Protein 9VWB (pdb70)

Structure (mmCIF, N/CA/C/O backbone):
data_9VWB
#
_entry.id   9VWB
#
_cell.length_a   101.551
_cell.length_b   101.551
_cell.length_c   46.893
_cell.angle_alpha   90.00
_cell.angle_beta   90.00
_cell.angle_gamma   90.00
#
_symmetry.space_group_name_H-M   'P 4 21 2'
#
loop_
_entity.id
_entity.type
_entity.pdbx_description
1 polymer 'DUF3050 domain-containing protein'
2 non-polymer 'FE (III) ION'
3 non-polymer 'ACETIC ACID'
4 non-polymer 'FORMIC ACID'
5 non-polymer 'SODIUM ION'
6 water water
#
loop_
_atom_site.group_PDB
_atom_site.id
_atom_site.type_symbol
_atom_site.label_atom_id
_atom_site.label_alt_id
_atom_site.label_comp_id
_atom_site.label_asym_id
_atom_site.label_entity_id
_atom_site.label_seq_id
_atom_site.pdbx_PDB_ins_code
_atom_site.Cartn_x
_atom_site.Cartn_y
_atom_site.Cartn_z
_atom_site.occupancy
_atom_site.B_iso_or_equiv
_atom_site.auth_seq_id
_atom_site.auth_comp_id
_atom_site.auth_asym_id
_atom_site.auth_atom_id
_atom_site.pdbx_PDB_model_num
ATOM 1 N N . ASN A 1 2 ? -12.620 35.085 -13.957 1.00 65.13 2 ASN A N 1
ATOM 2 C CA . ASN A 1 2 ? -13.134 36.103 -13.002 1.00 68.69 2 ASN A CA 1
ATOM 3 C C . ASN A 1 2 ? -13.720 35.424 -11.766 1.00 70.57 2 ASN A C 1
ATOM 4 O O . ASN A 1 2 ? -13.779 36.031 -10.697 1.00 71.34 2 ASN A O 1
ATOM 9 N N . GLN A 1 3 ? -14.191 34.182 -11.929 1.00 69.60 3 GLN A N 1
ATOM 10 C CA . GLN A 1 3 ? -14.562 33.339 -10.804 1.00 68.47 3 GLN A CA 1
ATOM 11 C C . GLN A 1 3 ? -13.338 33.090 -9.914 1.00 65.20 3 GLN A C 1
ATOM 12 O O . GLN A 1 3 ? -13.437 33.156 -8.690 1.00 65.02 3 GLN A O 1
ATOM 18 N N . LEU A 1 4 ? -12.179 32.831 -10.537 1.00 58.99 4 LEU A N 1
ATOM 19 C CA . LEU A 1 4 ? -10.956 32.499 -9.815 1.00 55.85 4 LEU A CA 1
ATOM 20 C C . LEU A 1 4 ? -10.280 33.752 -9.259 1.00 55.41 4 LEU A C 1
ATOM 21 O O . LEU A 1 4 ? -9.645 33.672 -8.211 1.00 44.57 4 LEU A O 1
ATOM 26 N N . GLU A 1 5 ? -10.387 34.887 -9.973 1.00 55.67 5 GLU A N 1
ATOM 27 C CA . GLU A 1 5 ? -9.797 36.152 -9.542 1.00 55.59 5 GLU A CA 1
ATOM 28 C C . GLU A 1 5 ? -10.359 36.563 -8.177 1.00 47.62 5 GLU A C 1
ATOM 29 O O . GLU A 1 5 ? -9.609 37.086 -7.349 1.00 40.22 5 GLU A O 1
ATOM 35 N N . GLY A 1 6 ? -11.673 36.345 -7.979 1.00 42.71 6 GLY A N 1
ATOM 36 C CA . GLY A 1 6 ? -12.345 36.594 -6.713 1.00 40.54 6 GLY A CA 1
ATOM 37 C C . GLY A 1 6 ? -11.697 35.819 -5.566 1.00 43.12 6 GLY A C 1
ATOM 38 O O . GLY A 1 6 ? -11.315 36.407 -4.553 1.00 39.89 6 GLY A O 1
ATOM 39 N N . LEU A 1 7 ? -11.543 34.498 -5.760 1.00 41.86 7 LEU A N 1
ATOM 40 C CA . LEU A 1 7 ? -10.881 33.628 -4.796 1.00 39.05 7 LEU A CA 1
ATOM 41 C C . LEU A 1 7 ? -9.433 34.062 -4.556 1.00 36.97 7 LEU A C 1
ATOM 42 O O . LEU A 1 7 ? -9.012 34.100 -3.401 1.00 34.20 7 LEU A O 1
ATOM 47 N N . GLU A 1 8 ? -8.684 34.387 -5.629 1.00 36.76 8 GLU A N 1
ATOM 48 C CA . GLU A 1 8 ? -7.297 34.820 -5.523 1.00 38.63 8 GLU A CA 1
ATOM 49 C C . GLU A 1 8 ? -7.187 36.022 -4.591 1.00 39.77 8 GLU A C 1
ATOM 50 O O . GLU A 1 8 ? -6.258 36.127 -3.794 1.00 37.40 8 GLU A O 1
ATOM 56 N N . ARG A 1 9 ? -8.124 36.960 -4.729 1.00 42.74 9 ARG A N 1
ATOM 57 C CA . ARG A 1 9 ? -8.053 38.214 -3.999 1.00 45.07 9 ARG A CA 1
ATOM 58 C C . ARG A 1 9 ? -8.482 37.965 -2.553 1.00 39.27 9 ARG A C 1
ATOM 59 O O . ARG A 1 9 ? -7.898 38.494 -1.614 1.00 40.28 9 ARG A O 1
ATOM 67 N N . LYS A 1 10 ? -9.533 37.167 -2.389 1.00 36.80 10 LYS A N 1
ATOM 68 C CA . LYS A 1 10 ? -9.970 36.724 -1.080 1.00 38.46 10 LYS A CA 1
ATOM 69 C C . LYS A 1 10 ? -8.827 36.021 -0.327 1.00 36.51 10 LYS A C 1
ATOM 70 O O . LYS A 1 10 ? -8.735 36.149 0.889 1.00 32.22 10 LYS A O 1
ATOM 76 N N . ILE A 1 11 ? -7.958 35.268 -1.023 1.00 31.75 11 ILE A N 1
ATOM 77 C CA . ILE A 1 11 ? -6.868 34.569 -0.352 1.00 29.73 11 ILE A CA 1
ATOM 78 C C . ILE A 1 11 ? -5.851 35.596 0.126 1.00 28.43 11 ILE A C 1
ATOM 79 O O . ILE A 1 11 ? -5.317 35.450 1.226 1.00 25.88 11 ILE A O 1
ATOM 84 N N . GLY A 1 12 ? -5.579 36.623 -0.699 1.00 27.59 12 GLY A N 1
ATOM 85 C CA . GLY A 1 12 ? -4.696 37.713 -0.309 1.00 27.31 12 GLY A CA 1
ATOM 86 C C . GLY A 1 12 ? -5.151 38.428 0.968 1.00 28.83 12 GLY A C 1
ATOM 87 O O . GLY A 1 12 ? -4.332 38.718 1.845 1.00 28.89 12 GLY A O 1
ATOM 88 N N . GLU A 1 13 ? -6.457 38.703 1.057 1.00 31.04 13 GLU A N 1
ATOM 89 C CA . GLU A 1 13 ? -7.040 39.408 2.188 1.00 33.66 13 GLU A CA 1
ATOM 90 C C . GLU A 1 13 ? -6.970 38.551 3.446 1.00 29.09 13 GLU A C 1
ATOM 91 O O . GLU A 1 13 ? -6.533 39.033 4.486 1.00 28.60 13 GLU A O 1
ATOM 97 N N . GLN A 1 14 ? -7.393 37.289 3.346 1.00 28.50 14 GLN A N 1
ATOM 98 C CA . GLN A 1 14 ? -7.369 36.394 4.497 1.00 28.59 14 GLN A CA 1
ATOM 99 C C . GLN A 1 14 ? -5.928 36.139 4.941 1.00 25.96 14 GLN A C 1
ATOM 100 O O . GLN A 1 14 ? -5.654 36.031 6.134 1.00 23.89 14 GLN A O 1
ATOM 106 N N . HIS A 1 15 ? -5.003 36.168 3.992 1.00 24.45 15 HIS A N 1
ATOM 107 C CA . HIS A 1 15 ? -3.576 36.037 4.358 1.00 26.33 15 HIS A CA 1
ATOM 108 C C . HIS A 1 15 ? -3.191 37.201 5.282 1.00 25.88 15 HIS A C 1
ATOM 109 O O . HIS A 1 15 ? -2.605 36.949 6.330 1.00 22.59 15 HIS A O 1
ATOM 116 N N . GLU A 1 16 ? -3.513 38.432 4.881 1.00 25.84 16 GLU A N 1
ATOM 117 C CA . GLU A 1 16 ? -3.152 39.569 5.720 1.00 28.65 16 GLU A CA 1
ATOM 118 C C . GLU A 1 16 ? -3.793 39.446 7.106 1.00 26.66 16 GLU A C 1
ATOM 119 O O . GLU A 1 16 ? -3.171 39.798 8.109 1.00 23.72 16 GLU A O 1
ATOM 125 N N . ARG A 1 17 ? -5.038 38.971 7.155 1.00 25.87 17 ARG A N 1
ATOM 126 C CA . ARG A 1 17 ? -5.747 38.811 8.419 1.00 28.08 17 ARG A CA 1
ATOM 127 C C . ARG A 1 17 ? -5.057 37.780 9.321 1.00 24.25 17 ARG A C 1
ATOM 128 O O . ARG A 1 17 ? -4.890 37.991 10.511 1.00 22.86 17 ARG A O 1
ATOM 136 N N . LEU A 1 18 ? -4.566 36.692 8.740 1.00 23.45 18 LEU A N 1
ATOM 137 C CA . LEU A 1 18 ? -3.893 35.641 9.491 1.00 22.48 18 LEU A CA 1
ATOM 138 C C . LEU A 1 18 ? -2.560 36.143 10.056 1.00 22.50 18 LEU A C 1
ATOM 139 O O . LEU A 1 18 ? -2.220 35.918 11.236 1.00 20.27 18 LEU A O 1
ATOM 144 N N . ALA A 1 19 ? -1.818 36.876 9.204 1.00 23.66 19 ALA A N 1
ATOM 145 C CA . ALA A 1 19 ? -0.488 37.358 9.530 1.00 22.55 19 ALA A CA 1
ATOM 146 C C . ALA A 1 19 ? -0.556 38.344 10.695 1.00 24.64 19 ALA A C 1
ATOM 147 O O . ALA A 1 19 ? 0.425 38.473 11.439 1.00 25.99 19 ALA A O 1
ATOM 149 N N . HIS A 1 20 ? -1.724 38.984 10.868 1.00 23.90 20 HIS A N 1
ATOM 150 C CA . HIS A 1 20 ? -1.937 39.960 11.932 1.0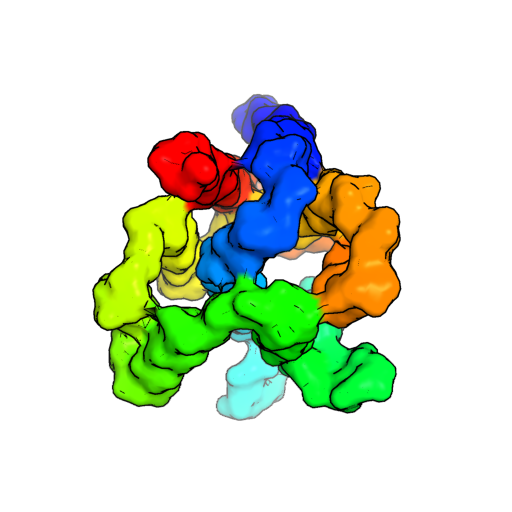0 27.77 20 HIS A CA 1
ATOM 151 C C . HIS A 1 20 ? -3.034 39.507 12.902 1.00 23.42 20 HIS A C 1
ATOM 152 O O . HIS A 1 20 ? -3.649 40.319 13.579 1.00 23.21 20 HIS A O 1
ATOM 159 N N . HIS A 1 21 ? -3.240 38.196 13.046 1.00 19.72 21 HIS A N 1
ATOM 160 C CA . HIS A 1 21 ? -4.263 37.715 13.961 1.00 16.74 21 HIS A CA 1
ATOM 161 C C . HIS A 1 21 ? -4.014 38.278 15.350 1.00 15.43 21 HIS A C 1
ATOM 162 O O . HIS A 1 21 ? -2.879 38.307 15.813 1.00 14.18 21 HIS A O 1
ATOM 169 N N . PRO A 1 22 ? -5.050 38.738 16.086 1.00 16.24 22 PRO A N 1
ATOM 170 C CA . PRO A 1 22 ? -4.817 39.287 17.429 1.00 18.27 22 PRO A CA 1
ATOM 171 C C . PRO A 1 22 ? -4.237 38.325 18.465 1.00 17.70 22 PRO A C 1
ATOM 172 O O . PRO A 1 22 ? -3.708 38.773 19.478 1.00 15.38 22 PRO A O 1
ATOM 176 N N . VAL A 1 23 ? -4.232 37.012 18.178 1.00 17.93 23 VAL A N 1
ATOM 177 C CA . VAL A 1 23 ? -3.662 36.071 19.127 1.00 17.44 23 VAL A CA 1
ATOM 178 C C . VAL A 1 23 ? -2.210 36.451 19.416 1.00 18.10 23 VAL A C 1
ATOM 179 O O . VAL A 1 23 ? -1.764 36.363 20.560 1.00 17.73 23 VAL A O 1
ATOM 183 N N . PHE A 1 24 ? -1.472 36.895 18.394 1.00 19.10 24 PHE A N 1
ATOM 184 C CA . PHE A 1 24 ? -0.024 37.014 18.471 1.00 20.79 24 PHE A CA 1
ATOM 185 C C . PHE A 1 24 ? 0.373 38.131 19.435 1.00 23.44 24 PHE A C 1
ATOM 186 O O . PHE A 1 24 ? 1.259 37.931 20.261 1.00 27.30 24 PHE A O 1
ATOM 194 N N . GLY A 1 25 ? -0.342 39.263 19.381 1.00 23.87 25 GLY A N 1
ATOM 195 C CA . GLY A 1 25 ? -0.128 40.385 20.283 1.00 23.62 25 GLY A CA 1
ATOM 196 C C . GLY A 1 25 ? -0.667 40.118 21.689 1.00 25.51 25 GLY A C 1
ATOM 197 O O . GLY A 1 25 ? -0.367 40.866 22.609 1.00 25.73 25 GLY A O 1
ATOM 198 N N . SER A 1 26 ? -1.432 39.034 21.865 1.00 24.71 26 SER A N 1
ATOM 199 C CA . SER A 1 26 ? -2.002 38.677 23.153 1.00 25.64 26 SER A CA 1
ATOM 200 C C . SER A 1 26 ? -1.158 37.643 23.901 1.00 26.01 26 SER A C 1
ATOM 201 O O . SER A 1 26 ? -1.504 37.250 24.999 1.00 28.09 26 SER A O 1
ATOM 204 N N . ILE A 1 27 ? -0.066 37.169 23.316 1.00 24.50 27 ILE A N 1
ATOM 205 C CA . ILE A 1 27 ? 0.813 36.277 24.028 1.00 28.71 27 ILE A CA 1
ATOM 206 C C . ILE A 1 27 ? 1.919 37.116 24.655 1.00 34.56 27 ILE A C 1
ATOM 207 O O . ILE A 1 27 ? 2.944 37.360 24.026 1.00 34.07 27 ILE A O 1
ATOM 212 N N . ARG A 1 28 ? 1.689 37.527 25.905 1.00 36.86 28 ARG A N 1
ATOM 213 C CA . ARG A 1 28 ? 2.510 38.532 26.558 1.00 41.78 28 ARG A CA 1
ATOM 214 C C . ARG A 1 28 ? 3.446 37.917 27.597 1.00 37.50 28 ARG A C 1
ATOM 215 O O . ARG A 1 28 ? 4.556 38.413 27.753 1.00 40.97 28 ARG A O 1
ATOM 223 N N . THR A 1 29 ? 2.995 36.871 28.306 1.00 28.59 29 THR A N 1
ATOM 224 C CA . THR A 1 29 ? 3.757 36.255 29.379 1.00 26.21 29 THR A CA 1
ATOM 225 C C . THR A 1 29 ? 4.312 34.903 28.928 1.00 22.37 29 THR A C 1
ATOM 226 O O . THR A 1 29 ? 3.809 34.276 27.998 1.00 17.83 29 THR A O 1
ATOM 230 N N . ILE A 1 30 ? 5.295 34.413 29.673 1.00 23.60 30 ILE A N 1
ATOM 231 C CA . ILE A 1 30 ? 5.834 33.082 29.451 1.00 25.43 30 ILE A CA 1
ATOM 232 C C . ILE A 1 30 ? 4.735 32.026 29.557 1.00 24.76 30 ILE A C 1
ATOM 233 O O . ILE A 1 30 ? 4.722 31.075 28.780 1.00 20.54 30 ILE A O 1
ATOM 238 N N . ASP A 1 31 ? 3.841 32.176 30.538 1.00 26.46 31 ASP A N 1
ATOM 239 C CA . ASP A 1 31 ? 2.731 31.256 30.725 1.00 29.13 31 ASP A CA 1
ATOM 240 C C . ASP A 1 31 ? 1.909 31.152 29.455 1.00 24.68 31 ASP A C 1
ATOM 241 O O . ASP A 1 31 ? 1.559 30.052 29.050 1.00 20.68 31 ASP A O 1
ATOM 246 N N . GLU A 1 32 ? 1.617 32.313 28.852 1.00 21.10 32 GLU A N 1
ATOM 247 C CA . GLU A 1 32 ? 0.814 32.360 27.648 1.00 20.70 32 GLU A CA 1
ATOM 248 C C . GLU A 1 32 ? 1.576 31.787 26.457 1.00 16.96 32 GLU A C 1
ATOM 249 O O . GLU A 1 32 ? 0.975 31.175 25.578 1.00 13.84 32 GLU A O 1
ATOM 255 N N . LEU A 1 33 ? 2.882 32.034 26.395 1.00 15.51 33 LEU A N 1
ATOM 256 C CA . LEU A 1 33 ? 3.677 31.439 25.336 1.00 14.49 33 LEU A CA 1
ATOM 257 C C . LEU A 1 33 ? 3.638 29.912 25.434 1.00 13.73 33 LEU A C 1
ATOM 258 O O . LEU A 1 33 ? 3.621 29.249 24.409 1.00 12.32 33 LEU A O 1
ATOM 263 N N . ARG A 1 34 ? 3.698 29.372 26.660 1.00 12.71 34 ARG A N 1
ATOM 264 C CA . ARG A 1 34 ? 3.643 27.940 26.856 1.00 13.61 34 ARG A CA 1
ATOM 265 C C . ARG A 1 34 ? 2.338 27.337 26.313 1.00 11.96 34 ARG A C 1
ATOM 266 O O . ARG A 1 34 ? 2.382 26.357 25.574 1.00 12.23 34 ARG A O 1
ATOM 274 N N . VAL A 1 35 ? 1.205 27.950 26.630 1.00 10.95 35 VAL A N 1
ATOM 275 C CA . VAL A 1 35 ? -0.089 27.512 26.117 1.00 11.30 35 VAL A CA 1
ATOM 276 C C . VAL A 1 35 ? -0.108 27.601 24.583 1.00 10.40 35 VAL A C 1
ATOM 277 O O . VAL A 1 35 ? -0.464 26.637 23.894 1.00 10.42 35 VAL A O 1
ATOM 281 N N . PHE A 1 36 ? 0.372 28.726 24.031 1.00 10.27 36 PHE A N 1
ATOM 282 C CA . PHE A 1 36 ? 0.502 28.873 22.583 1.00 10.71 36 PHE A CA 1
ATOM 283 C C . PHE A 1 36 ? 1.187 27.654 21.947 1.00 10.34 36 PHE A C 1
ATOM 284 O O . PHE A 1 36 ? 0.694 27.084 20.977 1.00 11.15 36 PHE A O 1
ATOM 292 N N . MET A 1 37 ? 2.361 27.295 22.460 1.00 10.36 37 MET A N 1
ATOM 293 C CA . MET A 1 37 ? 3.176 26.220 21.900 1.00 10.93 37 MET A CA 1
ATOM 294 C C . MET A 1 37 ? 2.462 24.867 22.038 1.00 11.40 37 MET A C 1
ATOM 295 O O . MET A 1 37 ? 2.575 24.015 21.160 1.00 11.50 37 MET A O 1
ATOM 300 N N . GLU A 1 38 ? 1.734 24.682 23.149 1.00 11.36 38 GLU A N 1
ATOM 301 C CA . GLU A 1 38 ? 0.983 23.464 23.427 1.00 12.52 38 GLU A CA 1
ATOM 302 C C . GLU A 1 38 ? -0.178 23.271 22.447 1.00 11.62 38 GLU A C 1
ATOM 303 O O . GLU A 1 38 ? -0.558 22.133 22.194 1.00 10.35 38 GLU A O 1
ATOM 309 N N . TRP A 1 39 ? -0.671 24.366 21.832 1.00 10.65 39 TRP A N 1
ATOM 310 C CA . TRP A 1 39 ? -1.643 24.275 20.749 1.00 9.86 39 TRP A CA 1
ATOM 311 C C . TRP A 1 39 ? -0.935 24.168 19.397 1.00 9.35 39 TRP A C 1
ATOM 312 O O . TRP A 1 39 ? -1.280 23.325 18.561 1.00 9.37 39 TRP A O 1
ATOM 323 N N . HIS A 1 40 ? 0.032 25.063 19.184 1.00 8.25 40 HIS A N 1
ATOM 324 C CA . HIS A 1 40 ? 0.690 25.211 17.898 1.00 8.38 40 HIS A CA 1
ATOM 325 C C . HIS A 1 40 ? 1.388 23.906 17.492 1.00 8.35 40 HIS A C 1
ATOM 326 O O . HIS A 1 40 ? 1.487 23.616 16.308 1.00 8.18 40 HIS A O 1
ATOM 333 N N . VAL A 1 41 ? 1.902 23.150 18.462 1.00 8.47 41 VAL A N 1
ATOM 334 C CA . VAL A 1 41 ? 2.675 21.931 18.138 1.00 9.55 41 VAL A CA 1
ATOM 335 C C . VAL A 1 41 ? 1.828 20.944 17.313 1.00 9.66 41 VAL A C 1
ATOM 336 O O . VAL A 1 41 ? 2.358 20.227 16.465 1.00 10.15 41 VAL A O 1
ATOM 340 N N . PHE A 1 42 ? 0.487 20.985 17.430 1.00 10.70 42 PHE A N 1
ATOM 341 C CA . PHE A 1 42 ? -0.336 20.075 16.649 1.00 11.00 42 PHE A CA 1
ATOM 342 C C . PHE A 1 42 ? -0.248 20.406 15.159 1.00 9.83 42 PHE A C 1
ATOM 343 O O . PHE A 1 42 ? -0.232 19.496 14.322 1.00 8.78 42 PHE A O 1
ATOM 351 N N . ALA A 1 43 ? -0.127 21.700 14.833 1.00 9.14 43 ALA A N 1
ATOM 352 C CA . ALA A 1 43 ? -0.003 22.152 13.456 1.00 8.54 43 ALA A CA 1
ATOM 353 C C . ALA A 1 43 ? 1.417 21.904 12.939 1.00 8.56 43 ALA A C 1
ATOM 354 O O . ALA A 1 43 ? 1.595 21.594 11.754 1.00 8.53 43 ALA A O 1
ATOM 356 N N . VAL A 1 44 ? 2.421 22.066 13.812 1.00 8.47 44 VAL A N 1
ATOM 357 C CA . VAL A 1 44 ? 3.785 21.744 13.430 1.00 8.71 44 VAL A CA 1
ATOM 358 C C . VAL A 1 44 ? 3.853 20.267 13.025 1.00 9.22 44 VAL A C 1
ATOM 359 O O . VAL A 1 44 ? 4.563 19.910 12.081 1.00 9.67 44 VAL A O 1
ATOM 363 N N . TRP A 1 45 ? 3.108 19.417 13.749 1.00 9.24 45 TRP A N 1
ATOM 364 C CA . TRP A 1 45 ? 3.109 17.982 13.515 1.00 9.29 45 TRP A CA 1
ATOM 365 C C . TRP A 1 45 ? 2.294 17.644 12.267 1.00 9.34 45 TRP A C 1
ATOM 366 O O . TRP A 1 45 ? 2.792 16.929 11.402 1.00 9.31 45 TRP A O 1
ATOM 377 N N . ASP A 1 46 ? 1.041 18.141 12.145 1.00 8.87 46 ASP A N 1
ATOM 378 C CA . ASP A 1 46 ? 0.183 17.705 11.061 1.00 9.03 46 ASP A CA 1
ATOM 379 C C . ASP A 1 46 ? 0.698 18.255 9.723 1.00 9.35 46 ASP A C 1
ATOM 380 O O . ASP A 1 46 ? 0.403 17.724 8.645 1.00 8.68 46 ASP A O 1
ATOM 385 N N . PHE A 1 47 ? 1.483 19.330 9.799 1.00 9.31 47 PHE A N 1
ATOM 386 C CA . PHE A 1 47 ? 2.113 19.884 8.617 1.00 9.82 47 PHE A CA 1
ATOM 387 C C . PHE A 1 47 ? 2.786 18.777 7.810 1.00 9.46 47 PHE A C 1
ATOM 388 O O . PHE A 1 47 ? 2.698 18.760 6.601 1.00 9.37 47 PHE A O 1
ATOM 396 N N . MET A 1 48 ? 3.462 17.836 8.491 1.00 9.92 48 MET A N 1
ATOM 397 C CA . MET A 1 48 ? 4.223 16.801 7.816 1.00 10.43 48 MET A CA 1
ATOM 398 C C . MET A 1 48 ? 3.332 15.821 7.042 1.00 9.94 48 MET A C 1
ATOM 399 O O . MET A 1 48 ? 3.814 15.227 6.090 1.00 9.88 48 MET A O 1
ATOM 404 N N . SER A 1 49 ? 2.041 15.692 7.382 1.00 9.21 49 SER A N 1
ATOM 405 C CA . SER A 1 49 ? 1.134 14.812 6.647 1.00 9.06 49 SER A CA 1
ATOM 406 C C . SER A 1 49 ? 0.784 15.405 5.279 1.00 9.68 49 SER A C 1
ATOM 407 O O . SER A 1 49 ? 0.687 14.678 4.282 1.00 9.71 49 SER A O 1
ATOM 410 N N . LEU A 1 50 ? 0.699 16.743 5.190 1.00 9.58 50 LEU A N 1
ATOM 411 C CA . LEU A 1 50 ? 0.549 17.420 3.915 1.00 9.87 50 LEU A CA 1
ATOM 412 C C . LEU A 1 50 ? 1.791 17.206 3.045 1.00 9.99 50 LEU A C 1
ATOM 413 O O . LEU A 1 50 ? 1.675 16.854 1.861 1.00 9.98 50 LEU A O 1
ATOM 418 N N . VAL A 1 51 ? 2.973 17.381 3.646 1.00 9.28 51 VAL A N 1
ATOM 419 C CA . VAL A 1 51 ? 4.233 17.194 2.948 1.00 9.61 51 VAL A CA 1
ATOM 420 C C . VAL A 1 51 ? 4.316 15.782 2.358 1.00 9.69 51 VAL A C 1
ATOM 421 O O . VAL A 1 51 ? 4.706 15.623 1.208 1.00 9.33 51 VAL A O 1
ATOM 425 N N . LYS A 1 52 ? 3.935 14.773 3.147 1.00 9.93 52 LYS A N 1
ATOM 426 C CA . LYS A 1 52 ? 4.127 13.383 2.764 1.00 11.77 52 LYS A CA 1
ATOM 427 C C . LYS A 1 52 ? 3.071 12.947 1.748 1.00 12.20 52 LYS A C 1
ATOM 428 O O . LYS A 1 52 ? 3.401 12.177 0.863 1.00 12.24 52 LYS A O 1
ATOM 434 N N . ARG A 1 53 ? 1.837 13.438 1.864 1.00 12.41 53 ARG A N 1
ATOM 435 C CA . ARG A 1 53 ? 0.841 13.201 0.824 1.00 12.48 53 ARG A CA 1
ATOM 436 C C . ARG A 1 53 ? 1.389 13.719 -0.506 1.00 11.98 53 ARG A C 1
ATOM 437 O O . ARG A 1 53 ? 1.316 13.033 -1.523 1.00 11.86 53 ARG A O 1
ATOM 445 N N . LEU A 1 54 ? 1.953 14.930 -0.516 1.00 12.08 54 LEU A N 1
ATOM 446 C CA . LEU A 1 54 ? 2.468 15.491 -1.762 1.00 12.52 54 LEU A CA 1
ATOM 447 C C . LEU A 1 54 ? 3.715 14.733 -2.232 1.00 12.17 54 LEU A C 1
ATOM 448 O O . LEU A 1 54 ? 3.946 14.647 -3.432 1.00 11.67 54 LEU A O 1
ATOM 453 N N . GLN A 1 55 ? 4.531 14.231 -1.301 1.00 12.61 55 GLN A N 1
ATOM 454 C CA . GLN A 1 55 ? 5.693 13.453 -1.696 1.00 12.70 55 GLN A CA 1
ATOM 455 C C . GLN A 1 55 ? 5.229 12.186 -2.421 1.00 13.33 55 GLN A C 1
ATOM 456 O O . GLN A 1 55 ? 5.806 11.813 -3.445 1.00 13.02 55 GLN A O 1
ATOM 462 N N . GLN A 1 56 ? 4.190 11.539 -1.890 1.00 13.71 56 GLN A N 1
ATOM 463 C CA . GLN A 1 56 ? 3.623 10.352 -2.512 1.00 16.36 56 GLN A CA 1
ATOM 464 C C . GLN A 1 56 ? 3.153 10.667 -3.933 1.00 15.68 56 GLN A C 1
ATOM 465 O O . GLN A 1 56 ? 3.356 9.851 -4.820 1.00 13.99 56 GLN A O 1
ATOM 471 N N . ASP A 1 57 ? 2.494 11.818 -4.126 1.00 14.35 57 ASP A N 1
ATOM 472 C CA . ASP A 1 57 ? 1.840 12.156 -5.385 1.00 15.22 57 ASP A CA 1
ATOM 473 C C . ASP A 1 57 ? 2.823 12.678 -6.441 1.00 15.00 57 ASP A C 1
ATOM 474 O O . ASP A 1 57 ? 2.602 12.418 -7.619 1.00 13.69 57 ASP A O 1
ATOM 479 N N . LEU A 1 58 ? 3.808 13.500 -6.045 1.00 13.37 58 LEU A N 1
ATOM 480 C CA . LEU A 1 58 ? 4.644 14.240 -6.983 1.00 15.43 58 LEU A CA 1
ATOM 481 C C . LEU A 1 58 ? 6.050 13.652 -7.125 1.00 13.65 58 LEU A C 1
ATOM 482 O O . LEU A 1 58 ? 6.871 14.176 -7.875 1.00 14.19 58 LEU A O 1
ATOM 487 N N . THR A 1 59 ? 6.374 12.649 -6.330 1.00 13.29 59 THR A N 1
ATOM 488 C CA . THR A 1 59 ? 7.606 11.899 -6.522 1.00 12.96 59 THR A CA 1
ATOM 489 C C . THR A 1 59 ? 7.214 10.445 -6.653 1.00 12.66 59 THR A C 1
ATOM 490 O O . THR A 1 59 ? 6.042 10.082 -6.448 1.00 11.68 59 THR A O 1
ATOM 494 N N . THR A 1 60 ? 8.200 9.611 -6.984 1.00 13.21 60 THR A N 1
ATOM 495 C CA . THR A 1 60 ? 7.922 8.193 -7.065 1.00 14.42 60 THR A CA 1
ATOM 496 C C . THR A 1 60 ? 8.517 7.531 -5.833 1.00 15.85 60 THR A C 1
ATOM 497 O O . THR A 1 60 ? 9.751 7.431 -5.697 1.00 18.97 60 THR A O 1
ATOM 501 N N . VAL A 1 61 ? 7.646 7.060 -4.949 1.00 15.38 61 VAL A N 1
ATOM 502 C CA . VAL A 1 61 ? 8.129 6.372 -3.769 1.00 17.48 61 VAL A CA 1
ATOM 503 C C . VAL A 1 61 ? 7.660 4.924 -3.824 1.00 20.17 61 VAL A C 1
ATOM 504 O O . VAL A 1 61 ? 6.952 4.462 -2.947 1.00 25.42 61 VAL A O 1
ATOM 508 N N . ALA A 1 62 ? 8.100 4.191 -4.830 1.00 19.96 62 ALA A N 1
ATOM 509 C CA . ALA A 1 62 ? 7.677 2.808 -5.001 1.00 20.84 62 ALA A CA 1
ATOM 510 C C . ALA A 1 62 ? 8.849 2.041 -5.595 1.00 19.38 62 ALA A C 1
ATOM 511 O O . ALA A 1 62 ? 9.726 2.686 -6.142 1.00 21.29 62 ALA A O 1
ATOM 513 N N . VAL A 1 63 ? 8.836 0.712 -5.431 1.00 18.25 63 VAL A N 1
ATOM 514 C CA . VAL A 1 63 ? 9.718 -0.223 -6.100 1.00 18.20 63 VAL A CA 1
ATOM 515 C C . VAL A 1 63 ? 8.881 -0.945 -7.156 1.00 17.68 63 VAL A C 1
ATOM 516 O O . VAL A 1 63 ? 7.817 -1.452 -6.832 1.00 17.75 63 VAL A O 1
ATOM 520 N N . PRO A 1 64 ? 9.270 -0.958 -8.449 1.00 15.23 64 PRO A N 1
ATOM 521 C CA . PRO A 1 64 ? 10.456 -0.249 -8.929 1.00 14.33 64 PRO A CA 1
ATOM 522 C C . PRO A 1 64 ? 10.210 1.246 -9.105 1.00 14.19 64 PRO A C 1
ATOM 523 O O . PRO A 1 64 ? 9.086 1.684 -9.361 1.00 13.05 64 PRO A O 1
ATOM 527 N N . TRP A 1 65 ? 11.291 2.021 -9.081 1.00 13.05 65 TRP A N 1
ATOM 528 C CA . TRP A 1 65 ? 11.197 3.447 -9.326 1.00 12.36 65 TRP A CA 1
ATOM 529 C C . TRP A 1 65 ? 11.159 3.722 -10.822 1.00 12.91 65 TRP A C 1
ATOM 530 O O . TRP A 1 65 ? 11.805 3.024 -11.624 1.00 13.46 65 TRP A O 1
ATOM 541 N N . VAL A 1 66 ? 10.420 4.787 -11.159 1.00 12.91 66 VAL A N 1
ATOM 542 C CA . VAL A 1 66 ? 10.422 5.415 -12.466 1.00 13.20 66 VAL A CA 1
ATOM 543 C C . VAL A 1 66 ? 10.337 6.920 -12.208 1.00 13.77 66 VAL A C 1
ATOM 544 O O . VAL A 1 66 ? 9.775 7.322 -11.184 1.00 14.86 66 VAL A O 1
ATOM 548 N N . ALA A 1 67 ? 10.876 7.728 -13.127 1.00 13.06 67 ALA A N 1
ATOM 549 C CA . ALA A 1 67 ? 11.074 9.148 -12.897 1.00 14.71 67 ALA A CA 1
ATOM 550 C C . ALA A 1 67 ? 9.695 9.809 -12.761 1.00 15.02 67 ALA A C 1
ATOM 551 O O . ALA A 1 67 ? 8.778 9.424 -13.481 1.00 13.96 67 ALA A O 1
ATOM 553 N N . PRO A 1 68 ? 9.494 10.704 -11.770 1.00 14.84 68 PRO A N 1
ATOM 554 C CA . PRO A 1 68 ? 8.298 11.551 -11.716 1.00 15.92 68 PRO A CA 1
ATOM 555 C C . PRO A 1 68 ? 8.092 12.347 -13.007 1.00 16.53 68 PRO A C 1
ATOM 556 O O . PRO A 1 68 ? 9.048 12.749 -13.677 1.00 15.36 68 PRO A O 1
ATOM 560 N N . ARG A 1 69 ? 6.829 12.613 -13.330 1.00 18.09 69 ARG A N 1
ATOM 561 C CA . ARG A 1 69 ? 6.476 13.281 -14.568 1.00 23.75 69 ARG A CA 1
ATOM 562 C C . ARG A 1 69 ? 6.973 14.721 -14.617 1.00 23.04 69 ARG A C 1
ATOM 563 O O . ARG A 1 69 ? 7.176 15.257 -15.702 1.00 23.39 69 ARG A O 1
ATOM 571 N N . ASN A 1 70 ? 7.088 15.370 -13.456 1.00 22.98 70 ASN A N 1
ATOM 572 C CA . ASN A 1 70 ? 7.486 16.764 -13.415 1.00 23.55 70 ASN A CA 1
ATOM 573 C C . ASN A 1 70 ? 8.643 16.925 -12.447 1.00 21.69 70 ASN A C 1
ATOM 574 O O . ASN A 1 70 ? 8.444 16.778 -11.241 1.00 18.23 70 ASN A O 1
ATOM 579 N N . ALA A 1 71 ? 9.811 17.282 -13.003 1.00 18.91 71 ALA A N 1
ATOM 580 C CA . ALA A 1 71 ? 11.050 17.294 -12.255 1.00 19.74 71 ALA A CA 1
ATOM 581 C C . ALA A 1 71 ? 11.120 18.518 -11.353 1.00 17.84 71 ALA A C 1
ATOM 582 O O . ALA A 1 71 ? 11.827 18.496 -10.364 1.00 16.40 71 ALA A O 1
ATOM 584 N N . ASN A 1 72 ? 10.433 19.609 -11.721 1.00 16.55 72 ASN A N 1
ATOM 585 C CA . ASN A 1 72 ? 10.540 20.819 -10.932 1.00 17.50 72 ASN A CA 1
ATOM 586 C C . ASN A 1 72 ? 9.749 20.595 -9.646 1.00 16.36 72 ASN A C 1
ATOM 587 O O . ASN A 1 72 ? 10.184 21.003 -8.567 1.00 16.30 72 ASN A O 1
ATOM 592 N N . ALA A 1 73 ? 8.602 19.930 -9.800 1.00 15.78 73 ALA A N 1
ATOM 593 C CA . ALA A 1 73 ? 7.707 19.637 -8.698 1.00 15.76 73 ALA A CA 1
ATOM 594 C C . ALA A 1 73 ? 8.342 18.620 -7.755 1.00 14.72 73 ALA A C 1
ATOM 595 O O . ALA A 1 73 ? 8.245 18.752 -6.538 1.00 11.81 73 ALA A O 1
ATOM 597 N N . SER A 1 74 ? 8.942 17.563 -8.325 1.00 14.35 74 SER A N 1
ATOM 598 C CA . SER A 1 74 ? 9.594 16.578 -7.489 1.00 14.89 74 SER A CA 1
ATOM 599 C C . SER A 1 74 ? 10.764 17.222 -6.749 1.00 13.56 74 SER A C 1
ATOM 600 O O . SER A 1 74 ? 10.997 16.965 -5.573 1.00 14.32 74 SER A O 1
ATOM 603 N N . ARG A 1 75 ? 11.530 18.069 -7.430 1.00 14.01 75 ARG A N 1
ATOM 604 C CA . ARG A 1 75 ? 12.608 18.787 -6.762 1.00 14.10 75 ARG A CA 1
ATOM 605 C C . ARG A 1 75 ? 12.103 19.579 -5.555 1.00 14.64 75 ARG A C 1
ATOM 606 O O . ARG A 1 75 ? 12.720 19.533 -4.487 1.00 11.96 75 ARG A O 1
ATOM 614 N N . LEU A 1 76 ? 11.023 20.348 -5.743 1.00 14.13 76 LEU A N 1
ATOM 615 C CA . LEU A 1 76 ? 10.586 21.241 -4.687 1.00 15.12 76 LEU A CA 1
ATOM 616 C C . LEU A 1 76 ? 10.115 20.418 -3.485 1.00 13.60 76 LEU A C 1
ATOM 617 O O . LEU A 1 76 ? 10.508 20.674 -2.354 1.00 13.24 76 LEU A O 1
ATOM 622 N N . ILE A 1 77 ? 9.351 19.352 -3.713 1.00 14.04 77 ILE A N 1
ATOM 623 C CA . ILE A 1 77 ? 8.898 18.524 -2.602 1.00 14.70 77 ILE A CA 1
ATOM 624 C C . ILE A 1 77 ? 10.071 17.824 -1.904 1.00 12.60 77 ILE A C 1
ATOM 625 O O . ILE A 1 77 ? 10.139 17.787 -0.684 1.00 11.89 77 ILE A O 1
ATOM 630 N N . ASN A 1 78 ? 10.995 17.240 -2.670 1.00 12.10 78 ASN A N 1
ATOM 631 C CA . ASN A 1 78 ? 12.138 16.565 -2.076 1.00 11.85 78 ASN A CA 1
ATOM 632 C C . ASN A 1 78 ? 12.961 17.544 -1.247 1.00 10.93 78 ASN A C 1
ATOM 633 O O . ASN A 1 78 ? 13.508 17.155 -0.212 1.00 11.04 78 ASN A O 1
ATOM 638 N N . GLU A 1 79 ? 13.053 18.811 -1.678 1.00 11.47 79 GLU A N 1
ATOM 639 C CA . GLU A 1 79 ? 13.758 19.816 -0.896 1.00 12.30 79 GLU A CA 1
ATOM 640 C C . GLU A 1 79 ? 13.056 20.017 0.444 1.00 11.60 79 GLU A C 1
ATOM 641 O O . GLU A 1 79 ? 13.694 20.136 1.489 1.00 10.64 79 GLU A O 1
ATOM 647 N N . ILE A 1 80 ? 11.722 20.142 0.412 1.00 12.16 80 ILE A N 1
ATOM 648 C CA . ILE A 1 80 ? 10.958 20.407 1.628 1.00 12.24 80 ILE A CA 1
ATOM 649 C C . ILE A 1 80 ? 11.069 19.221 2.591 1.00 11.65 80 ILE A C 1
ATOM 650 O O . ILE A 1 80 ? 11.266 19.388 3.797 1.00 11.47 80 ILE A O 1
ATOM 655 N N . VAL A 1 81 ? 10.914 18.000 2.067 1.00 11.64 81 VAL A N 1
ATOM 656 C CA . VAL A 1 81 ? 11.089 16.822 2.888 1.00 11.49 81 VAL A CA 1
ATOM 657 C C . VAL A 1 81 ? 12.459 16.854 3.589 1.00 11.42 81 VAL A C 1
ATOM 658 O O . VAL A 1 81 ? 12.560 16.648 4.805 1.00 11.10 81 VAL A O 1
ATOM 662 N N . LEU A 1 82 ? 13.536 17.083 2.842 1.00 11.92 82 LEU A N 1
ATOM 663 C CA . LEU A 1 82 ? 14.858 17.046 3.463 1.00 12.46 82 LEU A CA 1
ATOM 664 C C . LEU A 1 82 ? 14.933 18.017 4.642 1.00 12.32 82 LEU A C 1
ATOM 665 O O . LEU A 1 82 ? 15.426 17.676 5.713 1.00 11.60 82 LEU A O 1
ATOM 670 N N . GLY A 1 83 ? 14.445 19.237 4.431 1.00 12.46 83 GLY A N 1
ATOM 671 C CA . GLY A 1 83 ? 14.614 20.290 5.409 1.00 13.01 83 GLY A CA 1
ATOM 672 C C . GLY A 1 83 ? 13.626 20.224 6.569 1.00 12.66 83 GLY A C 1
ATOM 673 O O . GLY A 1 83 ? 13.861 20.896 7.561 1.00 14.16 83 GLY A O 1
ATOM 674 N N . GLU A 1 84 ? 12.526 19.458 6.438 1.00 12.17 84 GLU A N 1
ATOM 675 C CA . GLU A 1 84 ? 11.454 19.430 7.421 1.00 11.34 84 GLU A CA 1
ATOM 676 C C . GLU A 1 84 ? 11.414 18.082 8.166 1.00 11.67 84 GLU A C 1
ATOM 677 O O . GLU A 1 84 ? 11.146 18.051 9.371 1.00 11.73 84 GLU A O 1
ATOM 683 N N . GLU A 1 85 ? 11.629 16.960 7.466 1.00 11.57 85 GLU A N 1
ATOM 684 C CA . GLU A 1 85 ? 11.697 15.663 8.151 1.00 11.99 85 GLU A CA 1
ATOM 685 C C . GLU A 1 85 ? 13.058 15.478 8.845 1.00 12.01 85 GLU A C 1
ATOM 686 O O . GLU A 1 85 ? 13.182 14.715 9.810 1.00 12.68 85 GLU A O 1
ATOM 692 N N . SER A 1 86 ? 14.096 16.149 8.347 1.00 13.00 86 SER A N 1
ATOM 693 C CA . SER A 1 86 ? 15.468 15.769 8.654 1.00 13.82 86 SER A CA 1
ATOM 694 C C . SER A 1 86 ? 16.395 16.966 8.481 1.00 14.05 86 SER A C 1
ATOM 695 O O . SER A 1 86 ? 17.327 16.895 7.705 1.00 13.90 86 SER A O 1
ATOM 698 N N . ASP A 1 87 ? 16.134 18.061 9.201 1.00 15.31 87 ASP A N 1
ATOM 699 C CA . ASP A 1 87 ? 16.940 19.270 9.101 1.00 17.18 87 ASP A CA 1
ATOM 700 C C . ASP A 1 87 ? 18.310 19.081 9.778 1.00 19.41 87 ASP A C 1
ATOM 701 O O . ASP A 1 87 ? 18.464 18.240 10.664 1.00 19.55 87 ASP A O 1
ATOM 706 N N . GLU A 1 88 ? 19.296 19.898 9.362 1.00 23.77 88 GLU A N 1
ATOM 707 C CA . GLU A 1 88 ? 20.590 20.006 10.030 1.00 27.53 88 GLU A CA 1
ATOM 708 C C . GLU A 1 88 ? 20.554 21.233 10.924 1.00 28.49 88 GLU A C 1
ATOM 709 O O . GLU A 1 88 ? 20.422 22.342 10.426 1.00 32.45 88 GLU A O 1
ATOM 715 N N . THR A 1 89 ? 20.635 21.026 12.236 1.00 27.44 89 THR A N 1
ATOM 716 C CA . THR A 1 89 ? 20.669 22.132 13.174 1.00 27.93 89 THR A CA 1
ATOM 717 C C . THR A 1 89 ? 22.008 22.111 13.903 1.00 30.90 89 THR A C 1
ATOM 718 O O . THR A 1 89 ? 22.681 21.087 13.906 1.00 29.14 89 THR A O 1
ATOM 722 N N . PRO A 1 90 ? 22.415 23.218 14.563 1.00 29.86 90 PRO A N 1
ATOM 723 C CA . PRO A 1 90 ? 23.604 23.202 15.413 1.00 31.08 90 PRO A CA 1
ATOM 724 C C . PRO A 1 90 ? 23.587 22.097 16.471 1.00 31.79 90 PRO A C 1
ATOM 725 O O . PRO A 1 90 ? 24.657 21.709 16.931 1.00 29.94 90 PRO A O 1
ATOM 729 N N . ASN A 1 91 ? 22.402 21.542 16.797 1.00 32.05 91 ASN A N 1
ATOM 730 C CA . ASN A 1 91 ? 22.307 20.432 17.748 1.00 31.09 91 ASN A CA 1
ATOM 731 C C . ASN A 1 91 ? 21.987 19.087 17.091 1.00 27.53 91 ASN A C 1
ATOM 732 O O . ASN A 1 91 ? 21.497 18.180 17.771 1.00 22.63 91 ASN A O 1
ATOM 737 N N . GLY A 1 92 ? 22.303 18.950 15.800 1.00 25.96 92 GLY A N 1
ATOM 738 C CA . GLY A 1 92 ? 22.203 17.664 15.120 1.00 25.61 92 GLY A CA 1
ATOM 739 C C . GLY A 1 92 ? 21.001 17.586 14.171 1.00 24.57 92 GLY A C 1
ATOM 740 O O . GLY A 1 92 ? 20.281 18.568 13.950 1.00 24.62 92 GLY A O 1
ATOM 741 N N . HIS A 1 93 ? 20.825 16.394 13.587 1.00 21.22 93 HIS A N 1
ATOM 742 C CA . HIS A 1 93 ? 19.757 16.111 12.648 1.00 20.19 93 HIS A CA 1
ATOM 743 C C . HIS A 1 93 ? 18.462 15.825 13.406 1.00 17.88 93 HIS A C 1
ATOM 744 O O . HIS A 1 93 ? 18.448 15.038 14.338 1.00 16.00 93 HIS A O 1
ATOM 751 N N . MET A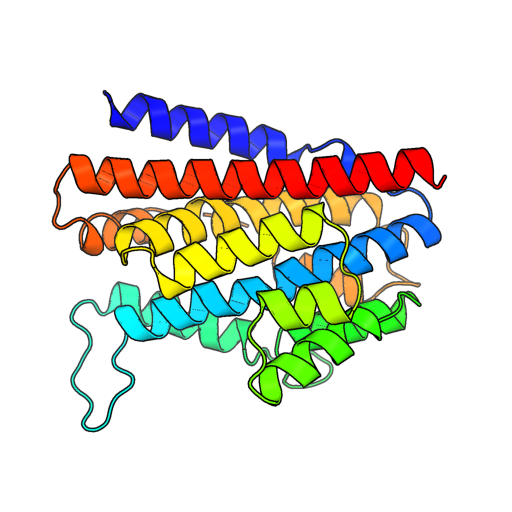 1 94 ? 17.357 16.455 12.988 1.00 15.52 94 MET A N 1
ATOM 752 C CA . MET A 1 94 ? 16.065 16.200 13.593 1.00 15.33 94 MET A CA 1
ATOM 753 C C . MET A 1 94 ? 14.977 16.791 12.693 1.00 13.24 94 MET A C 1
ATOM 754 O O . MET A 1 94 ? 15.230 17.717 11.918 1.00 12.33 94 MET A O 1
ATOM 759 N N . SER A 1 95 ? 13.776 16.228 12.806 1.00 12.32 95 SER A N 1
ATOM 760 C CA . SER A 1 95 ? 12.593 16.800 12.191 1.00 12.61 95 SER A CA 1
ATOM 761 C C . SER A 1 95 ? 12.299 18.158 12.841 1.00 12.27 95 SER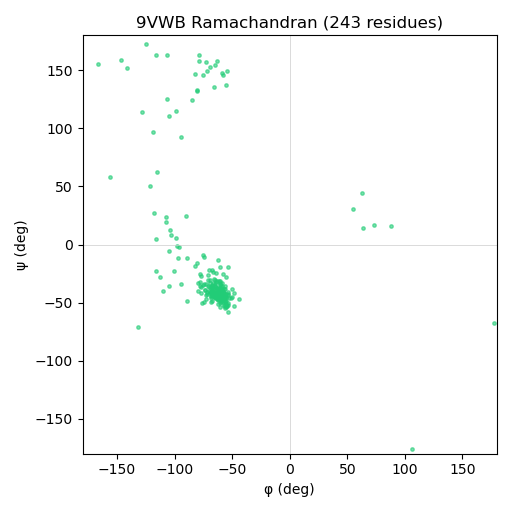 A C 1
ATOM 762 O O . SER A 1 95 ? 12.672 18.422 13.983 1.00 12.00 95 SER A O 1
ATOM 765 N N . HIS A 1 96 ? 11.621 19.032 12.109 1.00 12.15 96 HIS A N 1
ATOM 766 C CA . HIS A 1 96 ? 11.161 20.273 12.726 1.00 11.78 96 HIS A CA 1
ATOM 767 C C . HIS A 1 96 ? 10.204 20.005 13.878 1.00 11.21 96 HIS A C 1
ATOM 768 O O . HIS A 1 96 ? 10.184 20.772 14.830 1.00 11.14 96 HIS A O 1
ATOM 775 N N . TYR A 1 97 ? 9.428 18.921 13.790 1.00 11.03 97 TYR A N 1
ATOM 776 C CA . TYR A 1 97 ? 8.592 18.493 14.902 1.00 12.08 97 TYR A CA 1
ATOM 777 C C . TYR A 1 97 ? 9.463 18.311 16.154 1.00 13.00 97 TYR A C 1
ATOM 778 O O . TYR A 1 97 ? 9.190 18.911 17.200 1.00 12.24 97 TYR A O 1
ATOM 787 N N . ASP A 1 98 ? 10.535 17.502 16.057 1.00 12.49 98 ASP A N 1
ATOM 788 C CA . ASP A 1 98 ? 11.414 17.298 17.211 1.00 12.90 98 ASP A CA 1
ATOM 789 C C . ASP A 1 98 ? 12.078 18.593 17.677 1.00 12.53 98 ASP A C 1
ATOM 790 O O . ASP A 1 98 ? 12.195 18.821 18.875 1.00 11.58 98 ASP A O 1
ATOM 795 N N . LEU A 1 99 ? 12.540 19.423 16.746 1.00 12.13 99 LEU A N 1
ATOM 796 C CA . LEU A 1 99 ? 13.123 20.699 17.122 1.00 12.80 99 LEU A CA 1
ATOM 797 C C . LEU A 1 99 ? 12.092 21.487 17.939 1.00 12.41 99 LEU A C 1
ATOM 798 O O . LEU A 1 99 ? 12.436 22.103 18.935 1.00 11.14 99 LEU A O 1
ATOM 803 N N . TYR A 1 100 ? 10.819 21.453 17.520 1.00 11.92 100 TYR A N 1
ATOM 804 C CA . TYR A 1 100 ? 9.808 22.233 18.218 1.00 10.86 100 TYR A CA 1
ATOM 805 C C . TYR A 1 100 ? 9.615 21.707 19.636 1.00 11.10 100 TYR A C 1
ATOM 806 O O . TYR A 1 100 ? 9.432 22.517 20.550 1.00 11.46 100 TYR A O 1
ATOM 815 N N . LEU A 1 101 ? 9.601 20.366 19.801 1.00 11.81 101 LEU A N 1
ATOM 816 C CA . LEU A 1 101 ? 9.501 19.759 21.114 1.00 12.41 101 LEU A CA 1
ATOM 817 C C . LEU A 1 101 ? 10.656 20.227 21.987 1.00 13.04 101 LEU A C 1
ATOM 818 O O . LEU A 1 101 ? 10.454 20.510 23.161 1.00 12.20 101 LEU A O 1
ATOM 823 N N . HIS A 1 102 ? 11.876 20.259 21.438 1.00 13.63 102 HIS A N 1
ATOM 824 C CA . HIS A 1 102 ? 13.030 20.726 22.194 1.00 14.86 102 HIS A CA 1
ATOM 825 C C . HIS A 1 102 ? 12.814 22.179 22.619 1.00 13.96 102 HIS A C 1
ATOM 826 O O . HIS A 1 102 ? 13.193 22.586 23.733 1.00 12.62 102 HIS A O 1
ATOM 833 N N . ALA A 1 103 ? 12.271 22.967 21.689 1.00 12.00 103 ALA A N 1
ATOM 834 C CA . ALA A 1 103 ? 12.007 24.366 21.973 1.00 12.48 103 ALA A CA 1
ATOM 835 C C . ALA A 1 103 ? 10.956 24.492 23.094 1.00 12.59 103 ALA A C 1
ATOM 836 O O . ALA A 1 103 ? 11.123 25.337 23.987 1.00 12.04 103 ALA A O 1
ATOM 838 N N . MET A 1 104 ? 9.944 23.597 23.103 1.00 11.72 104 MET A N 1
ATOM 839 C CA . MET A 1 104 ? 8.935 23.558 24.157 1.00 11.67 104 MET A CA 1
ATOM 840 C C . MET A 1 104 ? 9.590 23.310 25.523 1.00 14.56 104 MET A C 1
ATOM 841 O O . MET A 1 104 ? 9.309 24.011 26.505 1.00 13.09 104 MET A O 1
ATOM 846 N N . ARG A 1 105 ? 10.473 22.303 25.604 1.00 16.46 105 ARG A N 1
ATOM 847 C CA . ARG A 1 105 ? 11.176 22.015 26.854 1.00 18.24 105 ARG A CA 1
ATOM 848 C C . ARG A 1 105 ? 12.069 23.188 27.257 1.00 17.86 105 ARG A C 1
ATOM 849 O O . ARG A 1 105 ? 12.199 23.484 28.430 1.00 17.85 105 ARG A O 1
ATOM 857 N N . ASP A 1 106 ? 12.695 23.857 26.301 1.00 19.01 106 ASP A N 1
ATOM 858 C CA . ASP A 1 106 ? 13.549 24.996 26.590 1.00 19.92 106 ASP A CA 1
ATOM 859 C C . ASP A 1 106 ? 12.733 26.063 27.314 1.00 24.68 106 ASP A C 1
ATOM 860 O O . ASP A 1 106 ? 13.232 26.621 28.276 1.00 26.53 106 ASP A O 1
ATOM 865 N N . VAL A 1 107 ? 11.471 26.297 26.908 1.00 22.98 107 VAL A N 1
ATOM 866 C CA . VAL A 1 107 ? 10.647 27.342 27.522 1.00 24.42 107 VAL A CA 1
ATOM 867 C C . VAL A 1 107 ? 9.859 26.822 28.735 1.00 22.25 107 VAL A C 1
ATOM 868 O O . VAL A 1 107 ? 9.247 27.614 29.461 1.00 16.93 107 VAL A O 1
ATOM 872 N N . GLY A 1 108 ? 9.818 25.498 28.928 1.00 22.08 108 GLY A N 1
ATOM 873 C CA . GLY A 1 108 ? 9.060 24.893 30.024 1.00 20.76 108 GLY A CA 1
ATOM 874 C C . GLY A 1 108 ? 7.595 24.587 29.698 1.00 20.82 108 GLY A C 1
ATOM 875 O O . GLY A 1 108 ? 6.824 24.385 30.630 1.00 19.51 108 GLY A O 1
ATOM 876 N N . ALA A 1 109 ? 7.210 24.573 28.400 1.00 19.81 109 ALA A N 1
ATOM 877 C CA . ALA A 1 109 ? 5.894 24.116 27.951 1.00 19.28 109 ALA A CA 1
ATOM 878 C C . ALA A 1 109 ? 5.819 22.584 28.010 1.00 19.19 109 ALA A C 1
ATOM 879 O O . ALA A 1 109 ? 6.815 21.921 27.782 1.00 20.10 109 ALA A O 1
ATOM 881 N N . SER A 1 110 ? 4.649 22.013 28.316 1.00 18.04 110 SER A N 1
ATOM 882 C CA . SER A 1 110 ? 4.536 20.568 28.457 1.00 18.33 110 SER A CA 1
ATOM 883 C C . SER A 1 110 ? 4.415 19.876 27.097 1.00 16.36 110 SER A C 1
ATOM 884 O O . SER A 1 110 ? 3.592 20.254 26.276 1.00 15.11 110 SER A O 1
ATOM 887 N N . THR A 1 111 ? 5.195 18.813 26.892 1.00 16.33 111 THR A N 1
ATOM 888 C CA . THR A 1 111 ? 5.162 18.043 25.655 1.00 16.81 111 THR A CA 1
ATOM 889 C C . THR A 1 111 ? 4.395 16.735 25.861 1.00 18.10 111 THR A C 1
ATOM 890 O O . THR A 1 111 ? 4.357 15.889 24.963 1.00 16.84 111 THR A O 1
ATOM 894 N N . SER A 1 112 ? 3.747 16.570 27.024 1.00 17.99 112 SER A N 1
ATOM 895 C CA . SER A 1 112 ? 3.215 15.258 27.372 1.00 20.17 112 SER A CA 1
ATOM 896 C C . SER A 1 112 ? 2.005 14.921 26.512 1.00 18.23 112 SER A C 1
ATOM 897 O O . SER A 1 112 ? 1.920 13.821 25.980 1.00 15.67 112 SER A O 1
ATOM 900 N N . ARG A 1 113 ? 1.109 15.882 26.294 1.00 17.57 113 ARG A N 1
ATOM 901 C CA . ARG A 1 113 ? -0.089 15.643 25.503 1.00 17.43 113 ARG A CA 1
ATOM 902 C C . ARG A 1 113 ? 0.242 15.312 24.038 1.00 17.57 113 ARG A C 1
ATOM 903 O O . ARG A 1 113 ? -0.342 14.376 23.470 1.00 16.21 113 ARG A O 1
ATOM 911 N N . ILE A 1 114 ? 1.187 16.045 23.422 1.00 15.08 114 ILE A N 1
ATOM 912 C CA . ILE A 1 114 ? 1.504 15.794 22.012 1.00 16.29 114 ILE A CA 1
ATOM 913 C C . ILE A 1 114 ? 2.302 14.491 21.860 1.00 15.35 114 ILE A C 1
ATOM 914 O O . ILE A 1 114 ? 2.076 13.745 20.915 1.00 15.55 114 ILE A O 1
ATOM 919 N N . GLU A 1 115 ? 3.229 14.201 22.772 1.00 17.76 115 GLU A N 1
ATOM 920 C CA . GLU A 1 115 ? 3.954 12.939 22.703 1.00 19.68 115 GLU A CA 1
ATOM 921 C C . GLU A 1 115 ? 3.034 11.726 22.840 1.00 20.01 115 GLU A C 1
ATOM 922 O O . GLU A 1 115 ? 3.224 10.721 22.142 1.00 19.09 115 GLU A O 1
ATOM 928 N N . GLU A 1 116 ? 2.052 11.807 23.736 1.00 18.78 116 GLU A N 1
ATOM 929 C CA . GLU A 1 116 ? 1.124 10.705 23.916 1.00 21.08 116 GLU A CA 1
ATOM 930 C C . GLU A 1 116 ? 0.243 10.536 22.680 1.00 20.44 116 GLU A C 1
ATOM 931 O O . GLU A 1 116 ? -0.068 9.422 22.262 1.00 19.78 116 GLU A O 1
ATOM 937 N N . MET A 1 117 ? -0.177 11.645 22.073 1.00 19.42 117 MET A N 1
ATOM 938 C CA . MET A 1 117 ? -0.957 11.571 20.853 1.00 20.74 117 MET A CA 1
ATOM 939 C C . MET A 1 117 ? -0.184 10.804 19.773 1.00 19.06 117 MET A C 1
ATOM 940 O O . MET A 1 117 ? -0.712 9.918 19.113 1.00 17.75 117 MET A O 1
ATOM 945 N N . VAL A 1 118 ? 1.067 11.191 19.566 1.00 20.03 118 VAL A N 1
ATOM 946 C CA . VAL A 1 118 ? 1.854 10.650 18.484 1.00 20.83 118 VAL A CA 1
ATOM 947 C C . VAL A 1 118 ? 2.157 9.175 18.786 1.00 23.08 118 VAL A C 1
ATOM 948 O O . VAL A 1 118 ? 2.225 8.331 17.892 1.00 20.04 118 VAL A O 1
ATOM 952 N N . SER A 1 119 ? 2.376 8.883 20.060 1.00 22.17 119 SER A N 1
ATOM 953 C CA . SER A 1 119 ? 2.639 7.518 20.487 1.00 25.86 119 SER A CA 1
ATOM 954 C C . SER A 1 119 ? 1.464 6.616 20.151 1.00 24.71 119 SER A C 1
ATOM 955 O O . SER A 1 119 ? 1.666 5.521 19.651 1.00 25.49 119 SER A O 1
ATOM 958 N N . LEU A 1 120 ? 0.234 7.099 20.382 1.00 23.25 120 LEU A N 1
ATOM 959 C CA . LEU A 1 120 ? -0.957 6.350 20.020 1.00 22.87 120 LEU A CA 1
ATOM 960 C C . LEU A 1 120 ? -1.081 6.155 18.513 1.00 24.27 120 LEU A C 1
ATOM 961 O O . LEU A 1 120 ? -1.495 5.086 18.050 1.00 27.21 120 LEU A O 1
ATOM 966 N N . VAL A 1 121 ? -0.784 7.205 17.747 1.00 22.58 121 VAL A N 1
ATOM 967 C CA . VAL A 1 121 ? -0.830 7.105 16.301 1.00 24.71 121 VAL A CA 1
ATOM 968 C C . VAL A 1 121 ? 0.135 6.013 15.845 1.00 26.47 121 VAL A C 1
ATOM 969 O O . VAL A 1 121 ? -0.218 5.209 14.982 1.00 27.08 121 VAL A O 1
ATOM 973 N N . ARG A 1 122 ? 1.333 5.985 16.438 1.00 28.56 122 ARG A N 1
ATOM 974 C CA . ARG A 1 122 ? 2.328 4.976 16.109 1.00 30.78 122 ARG A CA 1
ATOM 975 C C . ARG A 1 122 ? 1.821 3.564 16.358 1.00 33.86 122 ARG A C 1
ATOM 976 O O . ARG A 1 122 ? 2.228 2.632 15.673 1.00 38.96 122 ARG A O 1
ATOM 984 N N . SER A 1 123 ? 0.974 3.412 17.377 1.00 35.68 123 SER A N 1
ATOM 985 C CA . SER A 1 123 ? 0.385 2.136 17.714 1.00 33.94 123 SER A CA 1
ATOM 986 C C . SER A 1 123 ? -0.925 1.949 16.960 1.00 38.72 123 SER A C 1
ATOM 987 O O . SER A 1 123 ? -1.792 1.171 17.381 1.00 43.26 123 SER A O 1
ATOM 990 N N . GLY A 1 124 ? -1.044 2.642 15.823 1.00 34.38 124 GLY A N 1
ATOM 991 C CA . GLY A 1 124 ? -2.139 2.408 14.901 1.00 32.10 124 GLY A CA 1
ATOM 992 C C . GLY A 1 124 ? -3.506 2.926 15.365 1.00 31.16 124 GLY A C 1
ATOM 993 O O . GLY A 1 124 ? -4.520 2.587 14.767 1.00 30.95 124 GLY A O 1
ATOM 994 N N . PHE A 1 125 ? -3.586 3.824 16.351 1.00 30.94 125 PHE A N 1
ATOM 995 C CA . PHE A 1 125 ? -4.832 4.576 16.502 1.00 28.14 125 PHE A CA 1
ATOM 996 C C . PHE A 1 125 ? -4.989 5.591 15.376 1.00 23.94 125 PHE A C 1
ATOM 997 O O . PHE A 1 125 ? -4.008 6.071 14.820 1.00 21.89 125 PHE A O 1
ATOM 1005 N N . SER A 1 126 ? -6.244 5.869 15.021 1.00 21.25 126 SER A N 1
ATOM 1006 C CA . SER A 1 126 ? -6.590 6.946 14.119 1.00 20.61 126 SER A CA 1
ATOM 1007 C C . SER A 1 126 ? -6.174 8.267 14.766 1.00 19.43 126 SER A C 1
ATOM 1008 O O . SER A 1 126 ? -6.048 8.342 15.979 1.00 16.99 126 SER A O 1
ATOM 1011 N N . VAL A 1 127 ? -5.990 9.314 13.955 1.00 20.31 127 VAL A N 1
ATOM 1012 C CA . VAL A 1 127 ? -5.616 10.607 14.505 1.00 18.86 127 VAL A CA 1
ATOM 1013 C C . VAL A 1 127 ? -6.763 11.158 15.354 1.00 17.73 127 VAL A C 1
ATOM 1014 O O . VAL A 1 127 ? -6.519 11.676 16.433 1.00 19.19 127 VAL A O 1
ATOM 1018 N N . SER A 1 128 ? -8.002 11.023 14.880 1.00 20.12 128 SER A N 1
ATOM 1019 C CA . SER A 1 128 ? -9.189 11.448 15.615 1.00 21.31 128 SER A CA 1
ATOM 1020 C C . SER A 1 128 ? -9.246 10.840 17.010 1.00 20.05 128 SER A C 1
ATOM 1021 O O . SER A 1 128 ? -9.526 11.548 17.965 1.00 19.27 128 SER A O 1
ATOM 1024 N N . ALA A 1 129 ? -8.934 9.542 17.105 1.00 20.52 129 ALA A N 1
ATOM 1025 C CA . ALA A 1 129 ? -8.994 8.805 18.357 1.00 19.12 129 ALA A CA 1
ATOM 1026 C C . ALA A 1 129 ? -7.842 9.239 19.257 1.00 18.62 129 ALA A C 1
ATOM 1027 O O . ALA A 1 129 ? -7.995 9.431 20.466 1.00 18.82 129 ALA A O 1
ATOM 1029 N N . ALA A 1 130 ? -6.649 9.373 18.682 1.00 16.64 130 ALA A N 1
ATOM 1030 C CA . ALA A 1 130 ? -5.509 9.800 19.488 1.00 16.10 130 ALA A CA 1
ATOM 1031 C C . ALA A 1 130 ? -5.764 11.196 20.060 1.00 15.96 130 ALA A C 1
ATOM 1032 O O . ALA A 1 130 ? -5.373 11.452 21.187 1.00 16.96 130 ALA A O 1
ATOM 1034 N N . LEU A 1 131 ? -6.359 12.096 19.261 1.00 15.92 131 LEU A N 1
ATOM 1035 C CA . LEU A 1 131 ? -6.596 13.475 19.690 1.00 17.03 131 LEU A CA 1
ATOM 1036 C C . LEU A 1 131 ? -7.542 13.516 20.904 1.00 18.76 131 LEU A C 1
ATOM 1037 O O . LEU A 1 131 ? -7.334 14.270 21.860 1.00 19.02 131 LEU A O 1
ATOM 1042 N N . LYS A 1 132 ? -8.647 12.782 20.798 1.00 18.04 132 LYS A N 1
ATOM 1043 C CA . LYS A 1 132 ? -9.624 12.711 21.881 1.00 18.76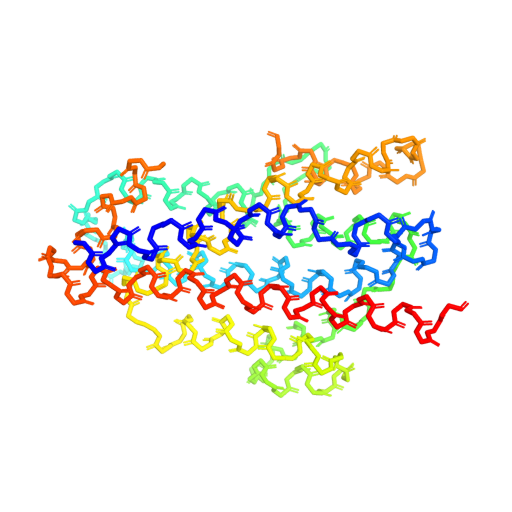 132 LYS A CA 1
ATOM 1044 C C . LYS A 1 132 ? -8.999 12.127 23.137 1.00 18.07 132 LYS A C 1
ATOM 1045 O O . LYS A 1 132 ? -9.295 12.595 24.247 1.00 17.79 132 LYS A O 1
ATOM 1051 N N . ALA A 1 133 ? -8.142 11.102 22.951 1.00 18.44 133 ALA A N 1
ATOM 1052 C CA . ALA A 1 133 ? -7.539 10.367 24.050 1.00 19.51 133 ALA A CA 1
ATOM 1053 C C . ALA A 1 133 ? -6.726 11.262 24.981 1.00 21.37 133 ALA A C 1
ATOM 1054 O O . ALA A 1 133 ? -6.646 10.969 26.176 1.00 22.23 133 ALA A O 1
ATOM 1056 N N . VAL A 1 134 ? -6.055 12.285 24.420 1.00 18.81 134 VAL A N 1
ATOM 1057 C CA . VAL A 1 134 ? -5.173 13.150 25.190 1.00 17.97 134 VAL A CA 1
ATOM 1058 C C . VAL A 1 134 ? -5.927 14.427 25.547 1.00 18.16 134 VAL A C 1
ATOM 1059 O O . VAL A 1 134 ? -5.338 15.390 26.057 1.00 18.88 134 VAL A O 1
ATOM 1063 N N . ASP A 1 135 ? -7.218 14.447 25.197 1.00 19.38 135 ASP A N 1
ATOM 1064 C CA . ASP A 1 135 ? -8.102 15.548 25.526 1.00 20.25 135 ASP A CA 1
ATOM 1065 C C . ASP A 1 135 ? -7.610 16.832 24.844 1.00 19.82 135 ASP A C 1
ATOM 1066 O O . ASP A 1 135 ? -7.562 17.903 25.466 1.00 17.08 135 ASP A O 1
ATOM 1071 N N . ALA A 1 136 ? -7.227 16.729 23.561 1.00 18.80 136 ALA A N 1
ATOM 1072 C CA . ALA A 1 136 ? -6.776 17.911 22.843 1.00 17.45 136 ALA A CA 1
ATOM 1073 C C . ALA A 1 136 ? -7.924 18.913 22.878 1.00 15.83 136 ALA A C 1
ATOM 1074 O O . ALA A 1 136 ? -9.076 18.513 22.781 1.00 15.07 136 ALA A O 1
ATOM 1076 N N . PRO A 1 137 ? -7.668 20.239 22.904 1.00 15.61 137 PRO A N 1
ATOM 1077 C CA . PRO A 1 137 ? -8.751 21.224 22.829 1.00 15.06 137 PRO A CA 1
ATOM 1078 C C . PRO A 1 137 ? -9.588 21.056 21.568 1.00 16.09 137 PRO A C 1
ATOM 1079 O O . PRO A 1 137 ? -9.079 20.645 20.512 1.00 14.37 137 PRO A O 1
ATOM 1083 N N . GLU A 1 138 ? -10.899 21.330 21.673 1.00 16.76 138 GLU A N 1
ATOM 1084 C CA . GLU A 1 138 ? -11.811 21.131 20.557 1.00 18.63 138 GLU A CA 1
ATOM 1085 C C . GLU A 1 138 ? -11.302 21.875 19.312 1.00 15.96 138 GLU A C 1
ATOM 1086 O O . GLU A 1 138 ? -11.442 21.363 18.212 1.00 16.09 138 GLU A O 1
ATOM 1092 N N . PRO A 1 139 ? -10.788 23.133 19.386 1.00 14.89 139 PRO A N 1
ATOM 1093 C CA . PRO A 1 139 ? -10.304 23.817 18.185 1.00 14.24 139 PRO A CA 1
ATOM 1094 C C . PRO A 1 139 ? -9.079 23.137 17.561 1.00 14.33 139 PRO A C 1
ATOM 1095 O O . PRO A 1 139 ? -8.916 23.183 16.341 1.00 14.35 139 PRO A O 1
ATOM 1099 N N . VAL A 1 140 ? -8.220 22.553 18.412 1.00 13.43 140 VAL A N 1
ATOM 1100 C CA . VAL A 1 140 ? -7.134 21.717 17.932 1.00 14.11 140 VAL A CA 1
ATOM 1101 C C . VAL A 1 140 ? -7.665 20.502 17.173 1.00 13.55 140 VAL A C 1
ATOM 1102 O O . VAL A 1 140 ? -7.199 20.216 16.068 1.00 13.23 140 VAL A O 1
ATOM 1106 N N . ILE A 1 141 ? -8.736 19.890 17.668 1.00 13.61 141 ILE A N 1
ATOM 1107 C CA . ILE A 1 141 ? -9.287 18.705 17.012 1.00 13.90 141 ILE A CA 1
ATOM 1108 C C . ILE A 1 141 ? -9.817 19.068 15.632 1.00 13.83 141 ILE A C 1
ATOM 1109 O O . ILE A 1 141 ? -9.583 18.366 14.648 1.00 14.16 141 ILE A O 1
ATOM 1114 N N . ARG A 1 142 ? -10.553 20.176 15.542 1.00 13.67 142 ARG A N 1
ATOM 1115 C CA . ARG A 1 142 ? -11.139 20.552 14.276 1.00 13.75 142 ARG A CA 1
ATOM 1116 C C . ARG A 1 142 ? -10.021 20.834 13.265 1.00 13.14 142 ARG A C 1
ATOM 1117 O O . ARG A 1 142 ? -10.090 20.417 12.111 1.00 12.42 142 ARG A O 1
ATOM 1125 N N . PHE A 1 143 ? -8.978 21.548 13.716 1.00 11.91 143 PHE A N 1
ATOM 1126 C CA . PHE A 1 143 ? -7.895 21.927 12.835 1.00 11.20 143 PHE A CA 1
ATOM 1127 C C . PHE A 1 143 ? -7.210 20.683 12.247 1.00 11.11 143 PHE A C 1
ATOM 1128 O O . PHE A 1 143 ? -7.089 20.548 11.017 1.00 10.04 143 PHE A O 1
ATOM 1136 N N . VAL A 1 144 ? -6.787 19.788 13.128 1.00 10.99 144 VAL A N 1
ATOM 1137 C CA . VAL A 1 144 ? -6.003 18.618 12.768 1.00 11.05 144 VAL A CA 1
ATOM 1138 C C . VAL A 1 144 ? -6.845 17.638 11.956 1.00 12.46 144 VAL A C 1
ATOM 1139 O O . VAL A 1 144 ? -6.361 17.061 10.973 1.00 11.04 144 VAL A O 1
ATOM 1143 N N . GLU A 1 145 ? -8.129 17.498 12.325 1.00 13.57 145 GLU A N 1
ATOM 1144 C CA . GLU A 1 145 ? -9.038 16.675 11.548 1.00 13.14 145 GLU A CA 1
ATOM 1145 C C . GLU A 1 145 ? -9.181 17.260 10.137 1.00 12.79 145 GLU A C 1
ATOM 1146 O O . GLU A 1 145 ? -9.281 16.495 9.174 1.00 11.85 145 GLU A O 1
ATOM 1152 N N . ALA A 1 146 ? -9.209 18.593 9.983 1.00 11.94 146 ALA A N 1
ATOM 1153 C CA . ALA A 1 146 ? -9.326 19.177 8.651 1.00 11.39 146 ALA A CA 1
ATOM 1154 C C . ALA A 1 146 ? -8.070 18.896 7.833 1.00 11.46 146 ALA A C 1
ATOM 1155 O O . ALA A 1 146 ? -8.175 18.614 6.644 1.00 11.08 146 ALA A O 1
ATOM 1157 N N . THR A 1 147 ? -6.887 19.054 8.432 1.00 11.41 147 THR A N 1
ATOM 1158 C CA . THR A 1 147 ? -5.653 18.681 7.745 1.00 11.87 147 THR A CA 1
ATOM 1159 C C . THR A 1 147 ? -5.723 17.222 7.265 1.00 13.57 147 THR A C 1
ATOM 1160 O O . THR A 1 147 ? -5.474 16.924 6.098 1.00 13.13 147 THR A O 1
ATOM 1164 N N . MET A 1 148 ? -6.039 16.305 8.185 1.00 15.46 148 MET A N 1
ATOM 1165 C CA . MET A 1 148 ? -6.050 14.882 7.889 1.00 16.77 148 MET A CA 1
ATOM 1166 C C . MET A 1 148 ? -7.049 14.565 6.784 1.00 16.32 148 MET A C 1
ATOM 1167 O O . MET A 1 148 ? -6.787 13.692 5.970 1.00 16.62 148 MET A O 1
ATOM 1172 N N . ALA A 1 149 ? -8.191 15.246 6.762 1.00 15.86 149 ALA A N 1
ATOM 1173 C CA . ALA A 1 149 ? -9.200 14.969 5.754 1.00 16.05 149 ALA A CA 1
ATOM 1174 C C . ALA A 1 149 ? -8.675 15.385 4.371 1.00 15.50 149 ALA A C 1
ATOM 1175 O O . ALA A 1 149 ? -8.908 14.699 3.378 1.00 16.00 149 ALA A O 1
ATOM 1177 N N . ALA A 1 150 ? -7.975 16.516 4.293 1.00 14.83 150 ALA A N 1
ATOM 1178 C CA . ALA A 1 150 ? -7.307 16.898 3.049 1.00 14.34 150 ALA A CA 1
ATOM 1179 C C . ALA A 1 150 ? -6.320 15.818 2.609 1.00 14.09 150 ALA A C 1
ATOM 1180 O O . ALA A 1 150 ? -6.327 15.408 1.440 1.00 14.25 150 ALA A O 1
ATOM 1182 N N . CYS A 1 151 ? -5.495 15.349 3.556 1.00 14.21 151 CYS A N 1
ATOM 1183 C CA . CYS A 1 151 ? -4.414 14.430 3.255 1.00 14.98 151 CYS A CA 1
ATOM 1184 C C . CYS A 1 151 ? -4.926 13.064 2.823 1.00 16.41 151 CYS A C 1
ATOM 1185 O O . CYS A 1 151 ? -4.274 12.378 2.022 1.00 14.93 151 CYS A O 1
ATOM 1188 N N . THR A 1 152 ? -6.041 12.634 3.420 1.00 17.55 152 THR A N 1
ATOM 1189 C CA . THR A 1 152 ? -6.511 11.279 3.163 1.00 19.27 152 THR A CA 1
ATOM 1190 C C . THR A 1 152 ? -7.535 11.295 2.027 1.00 18.33 152 THR A C 1
ATOM 1191 O O . THR A 1 152 ? -7.606 10.359 1.249 1.00 18.95 152 THR A O 1
ATOM 1195 N N . SER A 1 153 ? -8.337 12.353 1.930 1.00 19.54 153 SER A N 1
ATOM 1196 C CA . SER A 1 153 ? -9.479 12.321 1.035 1.00 20.39 153 SER A CA 1
ATOM 1197 C C . SER A 1 153 ? -9.393 13.332 -0.091 1.00 19.28 153 SER A C 1
ATOM 1198 O O . SER A 1 153 ? -10.118 13.177 -1.054 1.00 16.49 153 SER A O 1
ATOM 1201 N N . GLY A 1 154 ? -8.607 14.407 0.066 1.00 17.84 154 GLY A N 1
ATOM 1202 C CA . GLY A 1 154 ? -8.535 15.442 -0.954 1.00 17.32 154 GLY A CA 1
ATOM 1203 C C . GLY A 1 154 ? -7.837 14.965 -2.226 1.00 16.40 154 GLY A C 1
ATOM 1204 O O . GLY A 1 154 ? -7.039 14.035 -2.209 1.00 15.94 154 GLY A O 1
ATOM 1205 N N . ALA A 1 155 ? -8.186 15.562 -3.359 1.00 16.75 155 ALA A N 1
ATOM 1206 C CA . ALA A 1 155 ? -7.466 15.257 -4.581 1.00 16.08 155 ALA A CA 1
ATOM 1207 C C . ALA A 1 155 ? -6.158 16.040 -4.554 1.00 15.73 155 ALA A C 1
ATOM 1208 O O . ALA A 1 155 ? -6.028 17.007 -3.810 1.00 14.37 155 ALA A O 1
ATOM 1210 N N . THR A 1 156 ? -5.202 15.648 -5.399 1.00 15.88 156 THR A N 1
ATOM 1211 C CA . THR A 1 156 ? -3.888 16.254 -5.365 1.00 14.55 156 THR A CA 1
ATOM 1212 C C . THR A 1 156 ? -3.988 17.772 -5.472 1.00 13.40 156 THR A C 1
ATOM 1213 O O . THR A 1 156 ? -3.327 18.480 -4.721 1.00 11.28 156 THR A O 1
ATOM 1217 N N . HIS A 1 157 ? -4.873 18.286 -6.328 1.00 13.50 157 HIS A N 1
ATOM 1218 C CA . HIS A 1 157 ? -4.892 19.718 -6.551 1.00 13.36 157 HIS A CA 1
ATOM 1219 C C . HIS A 1 157 ? -5.395 20.450 -5.315 1.00 12.88 157 HIS A C 1
ATOM 1220 O O . HIS A 1 157 ? -4.948 21.559 -5.086 1.00 11.95 157 HIS A O 1
ATOM 1227 N N . GLN A 1 158 ? -6.279 19.826 -4.514 1.00 14.01 158 GLN A N 1
ATOM 1228 C CA . GLN A 1 158 ? -6.761 20.404 -3.254 1.00 13.29 158 GLN A CA 1
ATOM 1229 C C . GLN A 1 158 ? -5.669 20.389 -2.179 1.00 12.06 158 GLN A C 1
ATOM 1230 O O . GLN A 1 158 ? -5.471 21.366 -1.475 1.00 12.58 158 GLN A O 1
ATOM 1236 N N . VAL A 1 159 ? -4.908 19.305 -2.089 1.00 11.79 159 VAL A N 1
ATOM 1237 C CA . VAL A 1 159 ? -3.816 19.228 -1.128 1.00 11.94 159 VAL A CA 1
ATOM 1238 C C . VAL A 1 159 ? -2.783 20.315 -1.419 1.00 11.36 159 VAL A C 1
ATOM 1239 O O . VAL A 1 159 ? -2.256 20.912 -0.493 1.00 11.43 159 VAL A O 1
ATOM 1243 N N . LEU A 1 160 ? -2.439 20.498 -2.707 1.00 11.00 160 LEU A N 1
ATOM 1244 C CA . LEU A 1 160 ? -1.555 21.569 -3.144 1.00 11.55 160 LEU A CA 1
ATOM 1245 C C . LEU A 1 160 ? -2.095 22.949 -2.754 1.00 11.40 160 LEU A C 1
ATOM 1246 O O . LEU A 1 160 ? -1.357 23.823 -2.300 1.00 12.83 160 LEU A O 1
ATOM 1251 N N . GLY A 1 161 ? -3.371 23.203 -2.989 1.00 11.34 161 GLY A N 1
ATOM 1252 C CA . GLY A 1 161 ? -3.940 24.482 -2.581 1.00 11.07 161 GLY A CA 1
ATOM 1253 C C . GLY A 1 161 ? -3.853 24.705 -1.077 1.00 10.83 161 GLY A C 1
ATOM 1254 O O . GLY A 1 161 ? -3.510 25.795 -0.617 1.00 11.81 161 GLY A O 1
ATOM 1255 N N . ASN A 1 162 ? -4.219 23.676 -0.314 1.00 10.59 162 ASN A N 1
ATOM 1256 C CA . ASN A 1 162 ? -4.178 23.710 1.138 1.00 10.99 162 ASN A CA 1
ATOM 1257 C C . ASN A 1 162 ? -2.752 24.034 1.575 1.00 11.21 162 ASN A C 1
ATOM 1258 O O . ASN A 1 162 ? -2.505 24.943 2.365 1.00 10.86 162 ASN A O 1
ATOM 1263 N N . PHE A 1 163 ? -1.814 23.243 1.060 1.00 11.19 163 PHE A N 1
ATOM 1264 C CA . PHE A 1 163 ? -0.423 23.356 1.463 1.00 11.48 163 PHE A CA 1
ATOM 1265 C C . PHE A 1 163 ? 0.164 24.717 1.106 1.00 11.92 163 PHE A C 1
ATOM 1266 O O . PHE A 1 163 ? 0.826 25.332 1.934 1.00 10.50 163 PHE A O 1
ATOM 1274 N N . PHE A 1 164 ? 0.020 25.151 -0.150 1.00 12.93 164 PHE A N 1
ATOM 1275 C CA . PHE A 1 164 ? 0.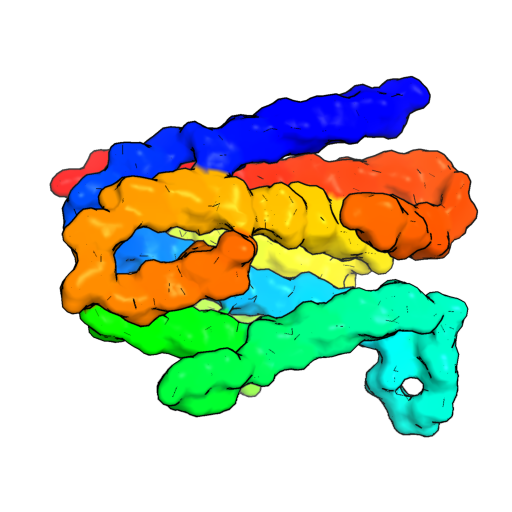704 26.373 -0.544 1.00 15.68 164 PHE A CA 1
ATOM 1276 C C . PHE A 1 164 ? -0.020 27.580 0.071 1.00 17.31 164 PHE A C 1
ATOM 1277 O O . PHE A 1 164 ? 0.619 28.363 0.775 1.00 17.11 164 PHE A O 1
ATOM 1285 N N . TYR A 1 165 ? -1.346 27.660 -0.087 1.00 17.16 165 TYR A N 1
ATOM 1286 C CA . TYR A 1 165 ? -2.092 28.846 0.349 1.00 18.73 165 TYR A CA 1
ATOM 1287 C C . TYR A 1 165 ? -2.311 28.858 1.853 1.00 17.96 165 TYR A C 1
ATOM 1288 O O . TYR A 1 165 ? -2.292 29.921 2.469 1.00 18.39 165 TYR A O 1
ATOM 1297 N N . GLY A 1 166 ? -2.449 27.675 2.446 1.00 16.77 166 GLY A N 1
ATOM 1298 C CA . GLY A 1 166 ? -2.777 27.563 3.857 1.00 18.21 166 GLY A CA 1
ATOM 1299 C C . GLY A 1 166 ? -1.576 27.337 4.770 1.00 17.90 166 GLY A C 1
ATOM 1300 O O . GLY A 1 166 ? -1.734 27.421 5.982 1.00 18.53 166 GLY A O 1
ATOM 1301 N N . ARG A 1 167 ? -0.399 27.030 4.206 1.00 16.77 167 ARG A N 1
ATOM 1302 C CA . ARG A 1 167 ? 0.762 26.748 5.032 1.00 15.47 167 ARG A CA 1
ATOM 1303 C C . ARG A 1 167 ? 1.981 27.509 4.583 1.00 15.81 167 ARG A C 1
ATOM 1304 O O . ARG A 1 167 ? 2.447 28.403 5.262 1.00 19.17 167 ARG A O 1
ATOM 1312 N N . GLU A 1 168 ? 2.532 27.124 3.445 1.00 18.39 168 GLU A N 1
ATOM 1313 C CA . GLU A 1 168 ? 3.830 27.631 3.049 1.00 18.45 168 GLU A CA 1
ATOM 1314 C C . GLU A 1 168 ? 3.787 29.128 2.828 1.00 19.43 168 GLU A C 1
ATOM 1315 O O . GLU A 1 168 ? 4.779 29.801 3.059 1.00 20.52 168 GLU A O 1
ATOM 1321 N N . ASN A 1 169 ? 2.649 29.642 2.376 1.00 19.56 169 ASN A N 1
ATOM 1322 C CA . ASN A 1 169 ? 2.553 31.045 2.015 1.00 22.92 169 ASN A CA 1
ATOM 1323 C C . ASN A 1 169 ? 2.309 31.908 3.251 1.00 20.34 169 ASN A C 1
ATOM 1324 O O . ASN A 1 169 ? 2.435 33.122 3.164 1.00 20.58 169 ASN A O 1
ATOM 1329 N N . VAL A 1 170 ? 1.846 31.308 4.355 1.00 17.46 170 VAL A N 1
ATOM 1330 C CA . VAL A 1 170 ? 1.427 32.096 5.502 1.00 16.51 170 VAL A CA 1
ATOM 1331 C C . VAL A 1 170 ? 2.346 31.894 6.713 1.00 14.60 170 VAL A C 1
ATOM 1332 O O . VAL A 1 170 ? 2.413 32.758 7.581 1.00 13.38 170 VAL A O 1
ATOM 1336 N N . ILE A 1 171 ? 2.987 30.734 6.835 1.00 12.90 171 ILE A N 1
ATOM 1337 C CA . ILE A 1 171 ? 3.828 30.464 7.996 1.00 13.38 171 ILE A CA 1
ATOM 1338 C C . ILE A 1 171 ? 4.882 31.564 8.220 1.00 13.18 171 ILE A C 1
ATOM 1339 O O . ILE A 1 171 ? 4.987 32.110 9.324 1.00 12.90 171 ILE A O 1
ATOM 1344 N N . PRO A 1 172 ? 5.702 31.942 7.211 1.00 14.54 172 PRO A N 1
ATOM 1345 C CA . PRO A 1 172 ? 6.735 32.965 7.411 1.00 15.22 172 PRO A CA 1
ATOM 1346 C C . PRO A 1 172 ? 6.152 34.244 8.021 1.00 15.34 172 PRO A C 1
ATOM 1347 O O . PRO A 1 172 ? 6.713 34.775 8.963 1.00 15.06 172 PRO A O 1
ATOM 1351 N N . ASP A 1 173 ? 5.021 34.737 7.508 1.00 16.16 173 ASP A N 1
ATOM 1352 C CA . ASP A 1 173 ? 4.465 36.001 7.988 1.00 18.18 173 ASP A CA 1
ATOM 1353 C C . ASP A 1 173 ? 3.965 35.851 9.429 1.00 17.66 173 ASP A C 1
ATOM 1354 O O . ASP A 1 173 ? 4.262 36.683 10.292 1.00 18.97 173 ASP A O 1
ATOM 1359 N N . MET A 1 174 ? 3.236 34.761 9.698 1.00 16.69 174 MET A N 1
ATOM 1360 C CA . MET A 1 174 ? 2.790 34.430 11.049 1.00 16.56 174 MET A CA 1
ATOM 1361 C C . MET A 1 174 ? 3.993 34.330 11.991 1.00 16.21 174 MET A C 1
ATOM 1362 O O . MET A 1 174 ? 3.975 34.901 13.071 1.00 18.02 174 MET A O 1
ATOM 1367 N N . PHE A 1 175 ? 5.030 33.600 11.592 1.00 16.60 175 PHE A N 1
ATOM 1368 C CA . PHE A 1 175 ? 6.175 33.373 12.464 1.00 17.59 175 PHE A CA 1
ATOM 1369 C C . PHE A 1 175 ? 6.905 34.692 12.750 1.00 17.54 175 PHE A C 1
ATOM 1370 O O . PHE A 1 175 ? 7.380 34.885 13.868 1.00 16.06 175 PHE A O 1
ATOM 1378 N N . ARG A 1 176 ? 6.968 35.592 11.761 1.00 18.96 176 ARG A N 1
ATOM 1379 C CA . ARG A 1 176 ? 7.614 36.892 11.912 1.00 20.11 176 ARG A CA 1
ATOM 1380 C C . ARG A 1 176 ? 6.899 37.751 12.938 1.00 18.38 176 ARG A C 1
ATOM 1381 O O . ARG A 1 176 ? 7.548 38.413 13.743 1.00 18.37 176 ARG A O 1
ATOM 1389 N N . THR A 1 177 ? 5.559 37.764 12.865 1.00 19.07 177 THR A N 1
ATOM 1390 C CA . THR A 1 177 ? 4.738 38.514 13.809 1.00 18.23 177 THR A CA 1
ATOM 1391 C C . THR A 1 177 ? 5.038 38.071 15.240 1.00 17.30 177 THR A C 1
ATOM 1392 O O . THR A 1 177 ? 5.227 38.887 16.129 1.00 17.37 177 THR A O 1
ATOM 1396 N N . LEU A 1 178 ? 5.107 36.764 15.456 1.00 17.65 178 LEU A N 1
ATOM 1397 C CA . LEU A 1 178 ? 5.313 36.213 16.784 1.00 17.84 178 LEU A CA 1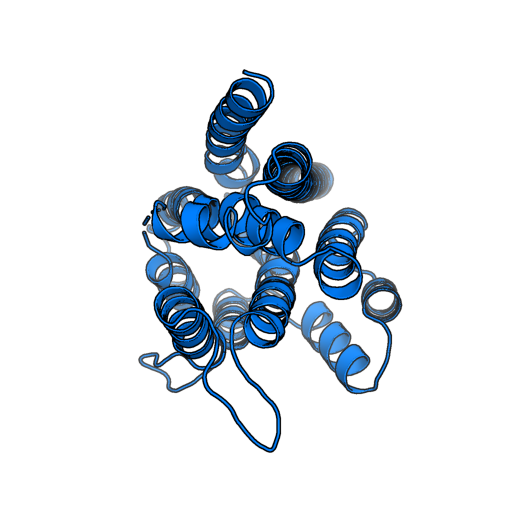
ATOM 1398 C C . LEU A 1 178 ? 6.754 36.446 17.242 1.00 18.63 178 LEU A C 1
ATOM 1399 O O . LEU A 1 178 ? 6.988 36.855 18.365 1.00 17.04 178 LEU A O 1
ATOM 1404 N N . LEU A 1 179 ? 7.721 36.159 16.371 1.00 19.46 179 LEU A N 1
ATOM 1405 C CA . LEU A 1 179 ? 9.125 36.431 16.646 1.00 19.76 179 LEU A CA 1
ATOM 1406 C C . LEU A 1 179 ? 9.350 37.870 17.110 1.00 18.93 179 LEU A C 1
ATOM 1407 O O . LEU A 1 179 ? 10.061 38.105 18.078 1.00 19.89 179 LEU A O 1
ATOM 1412 N N . ASP A 1 180 ? 8.750 38.840 16.431 1.00 19.18 180 ASP A N 1
ATOM 1413 C CA . ASP A 1 180 ? 8.997 40.237 16.738 1.00 21.40 180 ASP A CA 1
ATOM 1414 C C . ASP A 1 180 ? 8.596 40.572 18.169 1.00 24.03 180 ASP A C 1
ATOM 1415 O O . ASP A 1 180 ? 9.217 41.451 18.753 1.00 24.88 180 ASP A O 1
ATOM 1420 N N . GLU A 1 181 ? 7.566 39.889 18.699 1.00 24.59 181 GLU A N 1
ATOM 1421 C CA . GLU A 1 181 ? 7.141 40.034 20.082 1.00 27.81 181 GLU A CA 1
ATOM 1422 C C . GLU A 1 181 ? 8.127 39.421 21.078 1.00 23.39 181 GLU A C 1
ATOM 1423 O O . GLU A 1 181 ? 8.194 39.883 22.214 1.00 24.48 181 GLU A O 1
ATOM 1429 N N . TRP A 1 182 ? 8.845 38.366 20.671 1.00 21.31 182 TRP A N 1
ATOM 1430 C CA . TRP A 1 182 ? 9.597 37.533 21.592 1.00 20.40 182 TRP A CA 1
ATOM 1431 C C . TRP A 1 182 ? 11.105 37.590 21.351 1.00 19.20 182 TRP A C 1
ATOM 1432 O O . TRP A 1 182 ? 11.857 36.944 22.065 1.00 18.15 182 TRP A O 1
ATOM 1443 N N . LYS A 1 183 ? 11.580 38.431 20.428 1.00 18.22 183 LYS A N 1
ATOM 1444 C CA . LYS A 1 183 ? 13.023 38.527 20.198 1.00 20.10 183 LYS A CA 1
ATOM 1445 C C . LYS A 1 183 ? 13.755 38.953 21.470 1.00 19.26 183 LYS A C 1
ATOM 1446 O O . LYS A 1 183 ? 14.893 38.532 21.710 1.00 19.83 183 LYS A O 1
ATOM 1452 N N . ILE A 1 184 ? 13.108 39.847 22.231 1.00 20.93 184 ILE A N 1
ATOM 1453 C CA . ILE A 1 184 ? 13.654 40.409 23.460 1.00 22.82 184 ILE A CA 1
ATOM 1454 C C . ILE A 1 184 ? 13.939 39.317 24.496 1.00 22.60 184 ILE A C 1
ATOM 1455 O O . ILE A 1 184 ? 14.764 39.547 25.373 1.00 22.55 184 ILE A O 1
ATOM 1460 N N . GLU A 1 185 ? 13.327 38.126 24.358 1.00 22.14 185 GLU A N 1
ATOM 1461 C CA . GLU A 1 185 ? 13.524 37.043 25.311 1.00 22.57 185 GLU A CA 1
ATOM 1462 C C . GLU A 1 185 ? 14.441 35.963 24.762 1.00 22.01 185 GLU A C 1
ATOM 1463 O O . GLU A 1 185 ? 14.560 34.908 25.377 1.00 19.63 185 GLU A O 1
ATOM 1469 N N . ARG A 1 186 ? 15.132 36.224 23.648 1.00 21.26 186 ARG A N 1
ATOM 1470 C CA . ARG A 1 186 ? 15.927 35.188 23.014 1.00 22.55 186 ARG A CA 1
ATOM 1471 C C . ARG A 1 186 ? 16.839 34.481 24.016 1.00 22.46 186 ARG A C 1
ATOM 1472 O O . ARG A 1 186 ? 17.040 33.271 23.882 1.00 22.20 186 ARG A O 1
ATOM 1480 N N . SER A 1 187 ? 17.421 35.234 24.973 1.00 24.44 187 SER A N 1
ATOM 1481 C CA A SER A 1 187 ? 18.423 34.654 25.858 0.50 25.43 187 SER A CA 1
ATOM 1482 C CA B SER A 1 187 ? 18.382 34.723 25.950 0.50 25.00 187 SER A CA 1
ATOM 1483 C C . SER A 1 187 ? 17.831 33.510 26.686 1.00 25.14 187 SER A C 1
ATOM 1484 O O . SER A 1 187 ? 18.566 32.590 27.023 1.00 27.52 187 SER A O 1
ATOM 1489 N N . SER A 1 188 ? 16.533 33.570 26.988 1.00 26.91 188 SER A N 1
ATOM 1490 C CA . SER A 1 188 ? 15.879 32.550 27.788 1.00 32.96 188 SER A CA 1
ATOM 1491 C C . SER A 1 188 ? 15.098 31.559 26.916 1.00 32.96 188 SER A C 1
ATOM 1492 O O . SER A 1 188 ? 14.879 30.443 27.374 1.00 37.98 188 SER A O 1
ATOM 1495 N N . ILE A 1 189 ? 14.694 31.933 25.683 1.00 28.23 189 ILE A N 1
ATOM 1496 C CA . ILE A 1 189 ? 14.009 30.996 24.799 1.00 25.48 189 ILE A CA 1
ATOM 1497 C C . ILE A 1 189 ? 14.765 30.807 23.485 1.00 21.12 189 ILE A C 1
ATOM 1498 O O . ILE A 1 189 ? 14.165 30.894 22.422 1.00 18.18 189 ILE A O 1
ATOM 1503 N N . PRO A 1 190 ? 16.087 30.512 23.472 1.00 19.45 190 PRO A N 1
ATOM 1504 C CA . PRO A 1 190 ? 16.849 30.540 22.219 1.00 19.82 190 PRO A CA 1
ATOM 1505 C C . PRO A 1 190 ? 16.418 29.533 21.160 1.00 18.62 190 PRO A C 1
ATOM 1506 O O . PRO A 1 190 ? 16.543 29.807 19.981 1.00 18.11 190 PRO A O 1
ATOM 1510 N N . LEU A 1 191 ? 15.906 28.361 21.550 1.00 18.40 191 LEU A N 1
ATOM 1511 C CA . LEU A 1 191 ? 15.551 27.350 20.561 1.00 18.76 191 LEU A CA 1
ATOM 1512 C C . LEU A 1 191 ? 14.266 27.754 19.847 1.00 16.87 191 LEU A C 1
ATOM 1513 O O . LEU A 1 191 ? 14.106 27.399 18.690 1.00 15.29 191 LEU A O 1
ATOM 1518 N N . LEU A 1 192 ? 13.318 28.417 20.536 1.00 17.18 192 LEU A N 1
ATOM 1519 C CA . LEU A 1 192 ? 12.092 28.786 19.831 1.00 16.86 192 LEU A CA 1
ATOM 1520 C C . LEU A 1 192 ? 12.437 29.858 18.796 1.00 16.42 192 LEU A C 1
ATOM 1521 O O . LEU A 1 192 ? 11.964 29.809 17.660 1.00 15.12 192 LEU A O 1
ATOM 1526 N N . VAL A 1 193 ? 13.300 30.805 19.184 1.00 15.89 193 VAL A N 1
ATOM 1527 C CA . VAL A 1 193 ? 13.765 31.813 18.246 1.00 16.04 193 VAL A CA 1
ATOM 1528 C C . VAL A 1 193 ? 14.441 31.115 17.072 1.00 16.20 193 VAL A C 1
ATOM 1529 O O . VAL A 1 193 ? 14.139 31.439 15.923 1.00 15.41 193 VAL A O 1
ATOM 1533 N N . TYR A 1 194 ? 15.322 30.141 17.344 1.00 15.57 194 TYR A N 1
ATOM 1534 C CA . TYR A 1 194 ? 15.968 29.413 16.256 1.00 17.14 194 TYR A CA 1
ATOM 1535 C C . TYR A 1 194 ? 14.911 28.790 15.330 1.00 16.31 194 TYR A C 1
ATOM 1536 O O . TYR A 1 194 ? 14.982 28.907 14.108 1.00 16.92 194 TYR A O 1
ATOM 1545 N N . TYR A 1 195 ? 13.932 28.092 15.922 1.00 14.33 195 TYR A N 1
ATOM 1546 C CA . TYR A 1 195 ? 12.873 27.454 15.149 1.00 13.79 195 TYR A CA 1
ATOM 1547 C C . TYR A 1 195 ? 12.144 28.460 14.246 1.00 13.25 195 TYR A C 1
ATOM 1548 O O . TYR A 1 195 ? 11.970 28.226 13.052 1.00 13.44 195 TYR A O 1
ATOM 1557 N N . LEU A 1 196 ? 11.652 29.564 14.818 1.00 14.17 196 LEU A N 1
ATOM 1558 C CA . LEU A 1 196 ? 10.892 30.538 14.053 1.00 14.59 196 LEU A CA 1
ATOM 1559 C C . LEU A 1 196 ? 11.755 31.147 12.947 1.00 17.06 196 LEU A C 1
ATOM 1560 O O . LEU A 1 196 ? 11.306 31.277 11.805 1.00 18.31 196 LEU A O 1
ATOM 1565 N N . ASP A 1 197 ? 12.976 31.554 13.294 1.00 18.86 197 ASP A N 1
ATOM 1566 C CA . ASP A 1 197 ? 13.892 32.187 12.346 1.00 22.77 197 ASP A CA 1
ATOM 1567 C C . ASP A 1 197 ? 14.213 31.261 11.178 1.00 22.41 197 ASP A C 1
ATOM 1568 O O . ASP A 1 197 ? 14.419 31.736 10.070 1.00 19.77 197 ASP A O 1
ATOM 1573 N N . ARG A 1 198 ? 14.277 29.948 11.440 1.00 23.48 198 ARG A N 1
ATOM 1574 C CA . ARG A 1 198 ? 14.490 28.953 10.396 1.00 25.65 198 ARG A CA 1
ATOM 1575 C C . ARG A 1 198 ? 13.460 29.042 9.264 1.00 22.94 198 ARG A C 1
ATOM 1576 O O . ARG A 1 198 ? 13.790 28.680 8.145 1.00 21.76 198 ARG A O 1
ATOM 1584 N N . HIS A 1 199 ? 12.237 29.521 9.523 1.00 20.49 199 HIS A N 1
ATOM 1585 C CA . HIS A 1 199 ? 11.199 29.586 8.492 1.00 21.45 199 HIS A CA 1
ATOM 1586 C C . HIS A 1 199 ? 11.100 30.972 7.857 1.00 25.33 199 HIS A C 1
ATOM 1587 O O . HIS A 1 199 ? 10.256 31.172 6.990 1.00 24.60 199 HIS A O 1
ATOM 1594 N N . ILE A 1 200 ? 11.941 31.892 8.352 1.00 29.21 200 ILE A N 1
ATOM 1595 C CA . ILE A 1 200 ? 12.109 33.258 7.883 1.00 33.81 200 ILE A CA 1
ATOM 1596 C C . ILE A 1 200 ? 13.560 33.425 7.403 1.00 35.36 200 ILE A C 1
ATOM 1597 O O . ILE A 1 200 ? 13.806 33.274 6.200 1.00 45.33 200 ILE A O 1
ATOM 1602 N N . GLY A 1 208 ? 6.061 30.616 -5.881 1.00 47.35 208 GLY A N 1
ATOM 1603 C CA . GLY A 1 208 ? 4.785 31.213 -6.319 1.00 48.37 208 GLY A CA 1
ATOM 1604 C C . GLY A 1 208 ? 4.391 30.744 -7.717 1.00 48.75 208 GLY A C 1
ATOM 1605 O O . GLY A 1 208 ? 3.376 30.062 -7.894 1.00 43.77 208 GLY A O 1
ATOM 1606 N N . PRO A 1 209 ? 5.148 31.148 -8.765 1.00 49.87 209 PRO A N 1
ATOM 1607 C CA . PRO A 1 209 ? 5.069 30.485 -10.067 1.00 47.76 209 PRO A CA 1
ATOM 1608 C C . PRO A 1 209 ? 5.053 28.966 -9.926 1.00 39.34 209 PRO A C 1
ATOM 1609 O O . PRO A 1 209 ? 4.236 28.306 -10.573 1.00 37.32 209 PRO A O 1
ATOM 1613 N N . ALA A 1 210 ? 5.976 28.445 -9.095 1.00 33.16 210 ALA A N 1
ATOM 1614 C CA . ALA A 1 210 ? 6.171 27.011 -8.921 1.00 33.33 210 ALA A CA 1
ATOM 1615 C C . ALA A 1 210 ? 4.892 26.364 -8.388 1.00 31.10 210 ALA A C 1
ATOM 1616 O O . ALA A 1 210 ? 4.447 25.345 -8.910 1.00 30.24 210 ALA A O 1
ATOM 1618 N N . ALA A 1 211 ? 4.314 26.987 -7.357 1.00 31.68 211 ALA A N 1
ATOM 1619 C CA . ALA A 1 211 ? 3.062 26.551 -6.765 1.00 32.18 211 ALA A CA 1
ATOM 1620 C C . ALA A 1 211 ? 1.947 26.515 -7.812 1.00 28.58 211 ALA A C 1
ATOM 1621 O O . ALA A 1 211 ? 1.214 25.536 -7.907 1.00 27.24 211 ALA A O 1
ATOM 1623 N N . ARG A 1 212 ? 1.823 27.569 -8.630 1.00 28.44 212 ARG A N 1
ATOM 1624 C CA . ARG A 1 212 ? 0.738 27.641 -9.602 1.00 26.23 212 ARG A CA 1
ATOM 1625 C C . ARG A 1 212 ? 0.895 26.558 -10.665 1.00 25.69 212 ARG A C 1
ATOM 1626 O O . ARG A 1 212 ? -0.082 25.893 -11.023 1.00 25.76 212 ARG A O 1
ATOM 1634 N N . ALA A 1 213 ? 2.133 26.361 -11.151 1.00 23.89 213 ALA A N 1
ATOM 1635 C CA . ALA A 1 213 ? 2.414 25.323 -12.138 1.00 24.26 213 ALA A CA 1
ATOM 1636 C C . ALA A 1 213 ? 2.030 23.937 -11.613 1.00 22.88 213 ALA A C 1
ATOM 1637 O O . ALA A 1 213 ? 1.526 23.095 -12.343 1.00 22.80 213 ALA A O 1
ATOM 1639 N N . MET A 1 214 ? 2.348 23.671 -10.347 1.00 22.63 214 MET A N 1
ATOM 1640 C CA . MET A 1 214 ? 2.005 22.390 -9.752 1.00 22.51 214 MET A CA 1
ATOM 1641 C C . MET A 1 214 ? 0.482 22.268 -9.658 1.00 19.26 214 MET A C 1
ATOM 1642 O O . MET A 1 214 ? -0.114 21.247 -10.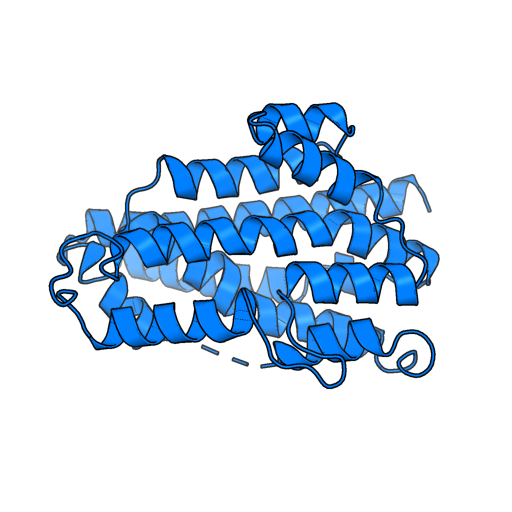008 1.00 18.01 214 MET A O 1
ATOM 1647 N N . ILE A 1 215 ? -0.184 23.339 -9.255 1.00 20.06 215 ILE A N 1
ATOM 1648 C CA . ILE A 1 215 ? -1.642 23.281 -9.190 1.00 21.78 215 ILE A CA 1
ATOM 1649 C C . ILE A 1 215 ? -2.232 23.056 -10.592 1.00 23.54 215 ILE A C 1
ATOM 1650 O O . ILE A 1 215 ? -3.052 22.146 -10.755 1.00 21.78 215 ILE A O 1
ATOM 1655 N N . ARG A 1 216 ? -1.774 23.819 -11.619 1.00 26.94 216 ARG A N 1
ATOM 1656 C CA A ARG A 1 216 ? -2.323 23.709 -12.967 0.50 25.12 216 ARG A CA 1
ATOM 1657 C CA B ARG A 1 216 ? -2.291 23.711 -12.981 0.50 25.49 216 ARG A CA 1
ATOM 1658 C C . ARG A 1 216 ? -2.205 22.279 -13.481 1.00 25.35 216 ARG A C 1
ATOM 1659 O O . ARG A 1 216 ? -3.147 21.770 -14.098 1.00 27.29 216 ARG A O 1
ATOM 1674 N N . GLU A 1 217 ? -1.037 21.650 -13.271 1.00 27.00 217 GLU A N 1
ATOM 1675 C CA . GLU A 1 217 ? -0.815 20.310 -13.793 1.00 29.11 217 GLU A CA 1
ATOM 1676 C C . GLU A 1 217 ? -1.703 19.321 -13.049 1.00 28.72 217 GLU A C 1
ATOM 1677 O O . GLU A 1 217 ? -2.303 18.444 -13.680 1.00 25.80 217 GLU A O 1
ATOM 1683 N N . ALA A 1 218 ? -1.767 19.439 -11.707 1.00 24.78 218 ALA A N 1
ATOM 1684 C CA . ALA A 1 218 ? -2.671 18.589 -10.955 1.00 25.41 218 ALA A CA 1
ATOM 1685 C C . ALA A 1 218 ? -4.104 18.867 -11.410 1.00 25.06 218 ALA A C 1
ATOM 1686 O O . ALA A 1 218 ? -4.869 17.923 -11.531 1.00 24.09 218 ALA A O 1
ATOM 1688 N N . ALA A 1 219 ? -4.446 20.143 -11.689 1.00 25.71 219 ALA A N 1
ATOM 1689 C CA . ALA A 1 219 ? -5.788 20.512 -12.145 1.00 26.91 219 ALA A CA 1
ATOM 1690 C C . ALA A 1 219 ? -6.039 20.146 -13.621 1.00 30.61 219 ALA A C 1
ATOM 1691 O O . ALA A 1 219 ? -7.171 20.257 -14.087 1.00 27.33 219 ALA A O 1
ATOM 1693 N N . ASP A 1 220 ? -4.998 19.727 -14.361 1.00 32.23 220 ASP A N 1
ATOM 1694 C CA . ASP A 1 220 ? -5.092 19.452 -15.792 1.00 33.26 220 ASP A CA 1
ATOM 1695 C C . ASP A 1 220 ? -5.648 20.670 -16.551 1.00 33.61 220 ASP A C 1
ATOM 1696 O O . ASP A 1 220 ? -6.349 20.502 -17.545 1.00 32.92 220 ASP A O 1
ATOM 1701 N N . GLY A 1 221 ? -5.389 21.891 -16.059 1.00 31.10 221 GLY A N 1
ATOM 1702 C CA . GLY A 1 221 ? -5.922 23.108 -16.661 1.00 32.25 221 GLY A CA 1
ATOM 1703 C C . GLY A 1 221 ? -7.453 23.237 -16.629 1.00 33.79 221 GLY A C 1
ATOM 1704 O O . GLY A 1 221 ? -8.017 24.102 -17.294 1.00 32.39 221 GLY A O 1
ATOM 1705 N N . ASP A 1 222 ? -8.148 22.424 -15.825 1.00 31.25 222 ASP A N 1
ATOM 1706 C CA . ASP A 1 222 ? -9.596 22.492 -15.740 1.00 31.68 222 ASP A CA 1
ATOM 1707 C C . ASP A 1 222 ? -9.986 23.570 -14.725 1.00 30.74 222 ASP A C 1
ATOM 1708 O O . ASP A 1 222 ? -9.617 23.495 -13.551 1.00 27.52 222 ASP A O 1
ATOM 1713 N N . ALA A 1 223 ? -10.796 24.548 -15.147 1.00 29.85 223 ALA A N 1
ATOM 1714 C CA . ALA A 1 223 ? -11.017 25.721 -14.310 1.00 33.49 223 ALA A CA 1
ATOM 1715 C C . ALA A 1 223 ? -11.855 25.408 -13.067 1.00 30.27 223 ALA A C 1
ATOM 1716 O O . ALA A 1 223 ? -11.770 26.128 -12.072 1.00 25.79 223 ALA A O 1
ATOM 1718 N N . ALA A 1 224 ? -12.687 24.369 -13.153 1.00 25.98 224 ALA A N 1
ATOM 1719 C CA . ALA A 1 224 ? -13.402 23.869 -11.994 1.00 29.19 224 ALA A CA 1
ATOM 1720 C C . ALA A 1 224 ? -12.405 23.371 -10.939 1.00 26.46 224 ALA A C 1
ATOM 1721 O O . ALA A 1 224 ? -12.594 23.596 -9.745 1.00 23.55 224 ALA A O 1
ATOM 1723 N N . LYS A 1 225 ? -11.375 22.644 -11.392 1.00 24.52 225 LYS A N 1
ATOM 1724 C CA . LYS A 1 225 ? -10.403 22.041 -10.484 1.00 25.00 225 LYS A CA 1
ATOM 1725 C C . LYS A 1 225 ? -9.476 23.126 -9.962 1.00 22.41 225 LYS A C 1
ATOM 1726 O O . LYS A 1 225 ? -9.063 23.080 -8.813 1.00 19.66 225 LYS A O 1
ATOM 1732 N N . LEU A 1 226 ? -9.172 24.114 -10.805 1.00 22.47 226 LEU A N 1
ATOM 1733 C CA . LEU A 1 226 ? -8.383 25.238 -10.338 1.00 23.96 226 LEU A CA 1
ATOM 1734 C C . LEU A 1 226 ? -9.151 25.962 -9.233 1.00 23.46 226 LEU A C 1
ATOM 1735 O O . LEU A 1 226 ? -8.566 26.383 -8.235 1.00 20.03 226 LEU A O 1
ATOM 1740 N N . GLU A 1 227 ? -10.468 26.064 -9.401 1.00 22.71 227 GLU A N 1
ATOM 1741 C CA . GLU A 1 227 ? -11.308 26.697 -8.397 1.00 24.68 227 GLU A CA 1
ATOM 1742 C C . GLU A 1 227 ? -11.246 25.863 -7.116 1.00 21.69 227 GLU A C 1
ATOM 1743 O O . GLU A 1 227 ? -11.174 26.416 -6.027 1.00 19.98 227 GLU A O 1
ATOM 1749 N N . GLU A 1 228 ? -11.346 24.534 -7.255 1.00 22.40 228 GLU A N 1
ATOM 1750 C CA . GLU A 1 228 ? -11.252 23.619 -6.127 1.00 21.22 228 GLU A CA 1
ATOM 1751 C C . GLU A 1 228 ? -9.945 23.817 -5.357 1.00 18.87 228 GLU A C 1
ATOM 1752 O O . GLU A 1 228 ? -9.953 23.750 -4.130 1.00 15.97 228 GLU A O 1
ATOM 1758 N N . ALA A 1 229 ? -8.849 24.071 -6.079 1.00 18.90 229 ALA A N 1
ATOM 1759 C CA . ALA A 1 229 ? -7.545 24.243 -5.452 1.00 19.64 229 ALA A CA 1
ATOM 1760 C C . ALA A 1 229 ? -7.526 25.538 -4.644 1.00 19.10 229 ALA A C 1
ATOM 1761 O O . ALA A 1 229 ? -7.048 25.598 -3.499 1.00 16.70 229 ALA A O 1
ATOM 1763 N N . LEU A 1 230 ? -7.971 26.618 -5.283 1.00 19.07 230 LEU A N 1
ATOM 1764 C CA . LEU A 1 230 ? -8.076 27.882 -4.583 1.00 19.67 230 LEU A CA 1
ATOM 1765 C C . LEU A 1 230 ? -8.987 27.728 -3.382 1.00 18.44 230 LEU A C 1
ATOM 1766 O O . LEU A 1 230 ? -8.666 28.259 -2.328 1.00 19.97 230 LEU A O 1
ATOM 1771 N N . GLN A 1 231 ? -10.107 27.005 -3.536 1.00 17.86 231 GLN A N 1
ATOM 1772 C CA . GLN A 1 231 ? -11.062 26.913 -2.449 1.00 20.08 231 GLN A CA 1
ATOM 1773 C C . GLN A 1 231 ? -10.435 26.135 -1.288 1.00 19.65 231 GLN A C 1
ATOM 1774 O O . GLN A 1 231 ? -10.735 26.418 -0.130 1.00 20.24 231 GLN A O 1
ATOM 1780 N N . ALA A 1 232 ? -9.575 25.147 -1.611 1.00 16.89 232 ALA A N 1
ATOM 1781 C CA . ALA A 1 232 ? -8.934 24.349 -0.584 1.00 15.68 232 ALA A CA 1
ATOM 1782 C C . ALA A 1 232 ? -7.977 25.221 0.215 1.00 15.15 232 ALA A C 1
ATOM 1783 O O . ALA A 1 232 ? -7.848 25.041 1.423 1.00 16.01 232 ALA A O 1
ATOM 1785 N N . GLY A 1 233 ? -7.299 26.141 -0.482 1.00 15.11 233 GLY A N 1
ATOM 1786 C CA . GLY A 1 233 ? -6.526 27.211 0.122 1.00 15.31 233 GLY A CA 1
ATOM 1787 C C . GLY A 1 233 ? -7.329 28.032 1.123 1.00 15.70 233 GLY A C 1
ATOM 1788 O O . GLY A 1 233 ? -6.948 28.183 2.280 1.00 13.43 233 GLY A O 1
ATOM 1789 N N . LEU A 1 234 ? -8.436 28.609 0.654 1.00 16.08 234 LEU A N 1
ATOM 1790 C CA . LEU A 1 234 ? -9.298 29.426 1.502 1.00 16.92 234 LEU A CA 1
ATOM 1791 C C . LEU A 1 234 ? -9.776 28.662 2.736 1.00 14.90 234 LEU A C 1
ATOM 1792 O O . LEU A 1 234 ? -9.804 29.203 3.839 1.00 13.35 234 LEU A O 1
ATOM 1797 N N . ASP A 1 235 ? -10.181 27.420 2.514 1.00 14.21 235 ASP A N 1
ATOM 1798 C CA . ASP A 1 235 ? -10.650 26.551 3.572 1.00 15.30 235 ASP A CA 1
ATOM 1799 C C . ASP A 1 235 ? -9.543 26.349 4.615 1.00 14.71 235 ASP A C 1
ATOM 1800 O O . ASP A 1 235 ? -9.784 26.407 5.818 1.00 14.66 235 ASP A O 1
ATOM 1805 N N . ALA A 1 236 ? -8.333 26.012 4.161 1.00 14.56 236 ALA A N 1
ATOM 1806 C CA . ALA A 1 236 ? -7.208 25.824 5.062 1.00 13.53 236 ALA A CA 1
ATOM 1807 C C . ALA A 1 236 ? -6.954 27.089 5.878 1.00 13.76 236 ALA A C 1
ATOM 1808 O O . ALA A 1 236 ? -6.608 27.002 7.049 1.00 13.36 236 ALA A O 1
ATOM 1810 N N . ILE A 1 237 ? -7.051 28.260 5.231 1.00 13.10 237 ILE A N 1
ATOM 1811 C CA . ILE A 1 237 ? -6.865 29.539 5.910 1.00 14.57 237 ILE A CA 1
ATOM 1812 C C . ILE A 1 237 ? -7.930 29.750 6.978 1.00 13.50 237 ILE A C 1
ATOM 1813 O O . ILE A 1 237 ? -7.599 30.178 8.072 1.00 13.04 237 ILE A O 1
ATOM 1818 N N . ASP A 1 238 ? -9.183 29.419 6.649 1.00 14.35 238 ASP A N 1
ATOM 1819 C CA . ASP A 1 238 ? -10.302 29.476 7.567 1.00 13.53 238 ASP A CA 1
ATOM 1820 C C . ASP A 1 238 ? -10.022 28.572 8.755 1.00 12.85 238 ASP A C 1
ATOM 1821 O O . ASP A 1 238 ? -10.276 28.957 9.884 1.00 12.84 238 ASP A O 1
ATOM 1826 N N . GLU A 1 239 ? -9.570 27.343 8.504 1.00 12.69 239 GLU A N 1
ATOM 1827 C CA . GLU A 1 239 ? -9.262 26.449 9.597 1.00 12.94 239 GLU A CA 1
ATOM 1828 C C . GLU A 1 239 ? -8.157 27.049 10.475 1.00 13.06 239 GLU A C 1
ATOM 1829 O O . GLU A 1 239 ? -8.257 26.947 11.704 1.00 12.69 239 GLU A O 1
ATOM 1835 N N . ARG A 1 240 ? -7.144 27.704 9.871 1.00 12.69 240 ARG A N 1
ATOM 1836 C CA . ARG A 1 240 ? -6.103 28.330 10.695 1.00 13.17 240 ARG A CA 1
ATOM 1837 C C . ARG A 1 240 ? -6.674 29.481 11.533 1.00 12.01 240 ARG A C 1
ATOM 1838 O O . ARG A 1 240 ? -6.367 29.628 12.731 1.00 9.41 240 ARG A O 1
ATOM 1846 N N . MET A 1 241 ? -7.560 30.273 10.914 1.00 13.03 241 MET A N 1
ATOM 1847 C CA . MET A 1 241 ? -8.156 31.391 11.619 1.00 13.50 241 MET A CA 1
ATOM 1848 C C . MET A 1 241 ? -8.944 30.870 12.830 1.00 12.02 241 MET A C 1
ATOM 1849 O O . MET A 1 241 ? -8.853 31.453 13.893 1.00 12.51 241 MET A O 1
ATOM 1854 N N . ARG A 1 242 ? -9.655 29.749 12.680 1.00 11.81 242 ARG A N 1
ATOM 1855 C CA . ARG A 1 242 ? -10.480 29.192 13.749 1.00 13.71 242 ARG A CA 1
ATOM 1856 C C . ARG A 1 242 ? -9.601 28.606 14.860 1.00 11.97 242 ARG A C 1
ATOM 1857 O O . ARG A 1 242 ? -9.935 28.712 16.028 1.00 11.37 242 ARG A O 1
ATOM 1865 N N . LEU A 1 243 ? -8.456 28.013 14.503 1.00 11.69 243 LEU A N 1
ATOM 1866 C CA . LEU A 1 243 ? -7.500 27.579 15.519 1.00 11.31 243 LEU A CA 1
ATOM 1867 C C . LEU A 1 243 ? -7.093 28.742 16.430 1.00 11.01 243 LEU A C 1
ATOM 1868 O O . LEU A 1 243 ? -7.128 28.613 17.655 1.00 11.45 243 LEU A O 1
ATOM 1873 N N . TRP A 1 244 ? -6.611 29.838 15.840 1.00 10.40 244 TRP A N 1
ATOM 1874 C CA . TRP A 1 244 ? -6.134 30.989 16.582 1.00 11.13 244 TRP A CA 1
ATOM 1875 C C . TRP A 1 244 ? -7.272 31.664 17.361 1.00 11.23 244 TRP A C 1
ATOM 1876 O O . TRP A 1 244 ? -7.068 32.122 18.475 1.00 11.90 244 TRP A O 1
ATOM 1887 N N . ASP A 1 245 ? -8.451 31.792 16.741 1.00 11.97 245 ASP A N 1
ATOM 1888 C CA . ASP A 1 245 ? -9.654 32.232 17.446 1.00 12.08 245 ASP A CA 1
ATOM 1889 C C . ASP A 1 245 ? -9.856 31.416 18.731 1.00 12.16 245 ASP A C 1
ATOM 1890 O O . ASP A 1 245 ? -10.132 32.005 19.782 1.00 12.64 245 ASP A O 1
ATOM 1895 N N . GLY A 1 246 ? -9.699 30.085 18.636 1.00 11.51 246 GLY A N 1
ATOM 1896 C CA . GLY A 1 246 ? -9.929 29.175 19.753 1.00 11.79 246 GLY A CA 1
ATOM 1897 C C . GLY A 1 246 ? -8.884 29.346 20.844 1.00 11.85 246 GLY A C 1
ATOM 1898 O O . GLY A 1 246 ? -9.191 29.373 22.043 1.00 10.84 246 GLY A O 1
ATOM 1899 N N . LEU A 1 247 ? -7.632 29.523 20.406 1.00 11.79 247 LEU A N 1
ATOM 1900 C CA . LEU A 1 247 ? -6.538 29.700 21.345 1.00 11.62 247 LEU A CA 1
ATOM 1901 C C . LEU A 1 247 ? -6.726 31.032 22.062 1.00 12.03 247 LEU A C 1
ATOM 1902 O O . LEU A 1 247 ? -6.553 31.112 23.280 1.00 11.59 247 LEU A O 1
ATOM 1907 N N . LEU A 1 248 ? -7.098 32.062 21.306 1.00 12.35 248 LEU A N 1
ATOM 1908 C CA . LEU A 1 248 ? -7.288 33.382 21.885 1.00 13.40 248 LEU A CA 1
ATOM 1909 C C . LEU A 1 248 ? -8.433 33.372 22.898 1.00 12.59 248 LEU A C 1
ATOM 1910 O O . LEU A 1 248 ? -8.300 33.970 23.956 1.00 12.46 248 LEU A O 1
ATOM 1915 N N . ALA A 1 249 ? -9.533 32.693 22.575 1.00 12.43 249 ALA A N 1
ATOM 1916 C CA . ALA A 1 249 ? -10.671 32.584 23.478 1.00 13.50 249 ALA A CA 1
ATOM 1917 C C . ALA A 1 249 ? -10.274 31.788 24.725 1.00 14.19 249 ALA A C 1
ATOM 1918 O O . ALA A 1 249 ? -10.617 32.171 25.836 1.00 13.94 249 ALA A O 1
ATOM 1920 N N . HIS A 1 250 ? -9.451 30.741 24.551 1.00 14.96 250 HIS A N 1
ATOM 1921 C CA . HIS A 1 250 ? -8.901 29.998 25.676 1.00 15.56 250 HIS A CA 1
ATOM 1922 C C . HIS A 1 250 ? -8.047 30.890 26.586 1.00 16.08 250 HIS A C 1
ATOM 1923 O O . HIS A 1 250 ? -8.187 30.837 27.810 1.00 17.95 250 HIS A O 1
ATOM 1930 N N . LEU A 1 251 ? -7.139 31.689 26.014 1.00 16.47 251 LEU A N 1
ATOM 1931 C CA . LEU A 1 251 ? -6.295 32.576 26.814 1.00 18.13 251 LEU A CA 1
ATOM 1932 C C .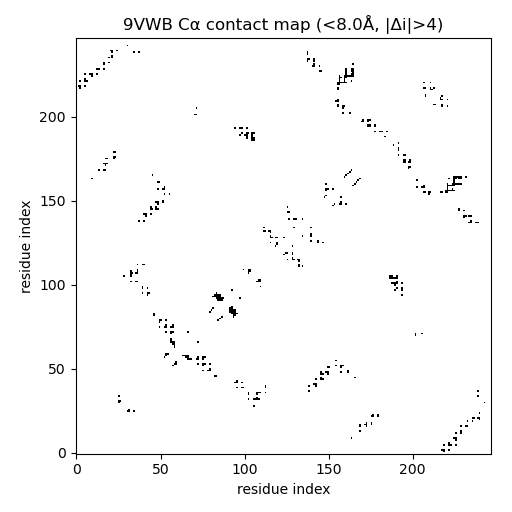 LEU A 1 251 ? -7.140 33.566 27.601 1.00 19.62 251 LEU A C 1
ATOM 1933 O O . LEU A 1 251 ? -6.903 33.790 28.801 1.00 20.65 251 LEU A O 1
ATOM 1938 N N . GLY A 1 252 ? -8.147 34.124 26.921 1.00 19.18 252 GLY A N 1
ATOM 1939 C CA . GLY A 1 252 ? -9.055 35.065 27.556 1.00 22.72 252 GLY A CA 1
ATOM 1940 C C . GLY A 1 252 ? -9.706 34.482 28.804 1.00 25.22 252 GLY A C 1
ATOM 1941 O O . GLY A 1 252 ? -9.672 35.099 29.862 1.00 26.63 252 GLY A O 1
ATOM 1942 N N . GLN A 1 253 ? -10.269 33.286 28.641 1.00 25.72 253 GLN A N 1
ATOM 1943 C CA . GLN A 1 253 ? -11.025 32.592 29.669 1.00 30.70 253 GLN A CA 1
ATOM 1944 C C . GLN A 1 253 ? -10.114 32.183 30.834 1.00 31.33 253 GLN A C 1
ATOM 1945 O O . GLN A 1 253 ? -10.533 32.246 31.987 1.00 33.21 253 GLN A O 1
ATOM 1951 N N . THR A 1 254 ? -8.864 31.794 30.544 1.00 31.32 254 THR A N 1
ATOM 1952 C CA . THR A 1 254 ? -7.949 31.274 31.559 1.00 31.52 254 THR A CA 1
ATOM 1953 C C . THR A 1 254 ? -6.830 32.249 31.931 1.00 36.60 254 THR A C 1
ATOM 1954 O O . THR A 1 254 ? -5.823 31.831 32.496 1.00 39.64 254 THR A O 1
ATOM 1958 N N . ARG A 1 255 ? -6.992 33.541 31.643 1.00 38.44 255 ARG A N 1
ATOM 1959 C CA . ARG A 1 255 ? -6.026 34.530 32.097 1.00 42.45 255 ARG A CA 1
ATOM 1960 C C . ARG A 1 255 ? -6.170 34.745 33.612 1.00 43.00 255 ARG A C 1
ATOM 1961 O O . ARG A 1 255 ? -5.100 34.900 34.256 1.00 46.60 255 ARG A O 1
#

Solvent-accessible surface area: 12318 Å² total; per-residue (Å²): 155,126,42,89,25,22,98,125,113,16,39,86,33,39,119,137,0,7,135,5,84,0,2,45,14,3,157,67,66,92,19,0,76,38,2,0,42,8,4,0,3,2,10,35,0,12,28,33,0,1,58,38,0,31,125,59,32,14,36,105,65,152,112,159,100,67,35,233,56,76,127,6,15,157,44,2,72,86,22,14,122,26,24,82,48,10,121,15,119,116,37,134,26,20,9,27,53,7,0,7,67,0,0,120,55,8,47,6,60,15,75,68,2,73,97,0,20,61,44,42,202,83,68,107,66,27,38,40,0,0,133,65,13,116,5,26,149,42,0,29,113,8,0,59,32,6,27,56,19,14,105,97,14,43,34,10,57,0,0,0,17,1,12,29,2,8,51,65,1,17,39,44,2,7,99,37,1,4,98,90,14,115,152,74,151,115,71,1,56,48,0,8,67,7,0,68,112,39,86,69,104,50,7,109,46,15,6,126,87,28,0,115,55,64,63,65,75,33,59,75,0,13,73,13,0,18,70,11,1,60,27,3,28,112,3,2,70,14,0,46,65,60,5,50,154,85,157

InterPro domains:
  IPR016084 Haem oxygenase-like, multi-helical [G3DSA:1.20.910.10] (1-252)
  IPR016084 Haem oxygenase-like, multi-helical [SSF48613] (135-250)
  IPR024423 Protein of unknown function DUF3050 [PF11251] (7-248)

Sequence (247 aa):
NQLEGLERKIGEQHERLAHHPVFGSIRTIDELRVFMEWHVFAVWDFMSLVKRLQQDLTTVAVPWVAPRNANASRLINEIVLGEESDETPNGHMSHYDLYLHAMRDVGASTSRIEEMVSLVRSGFSVSAALKAVDAPEPVIRFVEATMAACTSGATHQVLGNFFYGRENVIPDMFRTLLDEWKIERSSSIPLLVYYLDRHIGPAARAMIRREAADGDAAKLEEALQAGLDAIDERMRLWDGLLAHLGQTR

Secondary structure (DSSP, 8-state):
-HHHHHHHHHHHHHHHHHT-HHHHT--SHHHHHHHHHHHHHHHHHHHHHHHHHHHHHS--SSS----S-HHHHHHHHHHHHHHHSEEETTEEE-HHHHHHHHHHHHT---HHHHHHHHHHHTT--HHHHHHHTT--HHHHHHHHHHHHHHHHS-HHHHHHHHIIIIITTHHHHHHHHHHHHGGGTTTSHHHHHHHHHT--HHHHHHHHHHHTT-HHHHHHHHHHHHHHHHHHHHHHHHHHHHHHHT-

B-factor: mean 21.89, std 11.52, range [5.33, 78.56]

Foldseek 3Di:
DLVVVLVVVLVVLLVCLLVPVLLVVQQDLVLVLLVLVLCLLVLVLLVLLLVLQQVVQAPDDPPHDGGPDPLSNVVSVVCCCCAQWNQDPVGTHHLSVLSVVLSVLSVRDCVLVVQLVVVVVVPDDSLVSCVVSPPPPLSSLLSVLSVCCSPPNQNLLSLLLNVSQPLVRLLSNLVSNCVSCVVVCVRRVSSNVSSVSSVDVSSVVSNCVSQVVDVVSNSSSSVSSVVSSVSSSSSSVRSSVVVVVVD

Radius of gyration: 18.11 Å; Cα contacts (8 Å, |Δi|>4): 303; chains: 1; bounding box: 38×41×49 Å

Nearest PDB structures (foldseek):
  6p5q-assembly1_A  TM=7.551E-01  e=1.045E-04  Pseudomonas fluorescens
  4wwj-assembly1_A  TM=7.016E-01  e=3.235E-04  Pseudomonas protegens Pf-5
  3oql-assembly1_A  TM=7.368E-01  e=9.183E-04  Pseudomonas syringae pv. tomato str. DC3000
  3oql-assembly1_C  TM=7.278E-01  e=1.093E-03  Pseudomonas syringae pv. tomato str. DC3000
  3oql-assembly1_D  TM=6.973E-01  e=8.060E-04  Pseudomonas syringae pv. tomato str. DC3000

Organism: NCBI:txid95486